Protein AF-A0AAU9LF86-F1 (afdb_monomer_lite)

pLDDT: mean 71.73, std 18.32, range [42.69, 98.62]

Foldseek 3Di:
DDDDDDDDDDDDDDDDDDDDDDDDDDDDDPDDDDDDDDDDDDDDDDDDDPPPPPPPDDPPPPDDDDDDDPPDDPPPDVPCPDDFDQDPVGTDDDDDPPPDDPVNVVVVVVVVVVVVVVVVVVVVVVVVVVVVVVVVPDDDDDCPPPVVVVVVVVVVCVVVVVVVVVVVVVVVVVVVVVVVVVVVVVVVVVVVVVVVVVVVVVVVVVVVVVVVVVVVVVVVVVVVVVVVVVVVD

Secondary structure (DSSP, 8-state):
-----PPPPP-------------------------------------------------------------------TT--PPPEEETTEEE---PPP---HHHHHHHHHHHHHHHHHHHHHHHHHHHHHHHHHHHSS-S-----HHHHHHHHHHHHHHHHHHHHHHHHHHHHHHHHHHHHHHHHHHHHHHHHHHHHHHHHHHHHHHHHHHHHHHHHHHHHHHHHHHHHHHT-

Structure (mmCIF, N/CA/C/O backbone):
data_AF-A0AAU9LF86-F1
#
_entry.id   AF-A0AAU9LF86-F1
#
loop_
_atom_site.group_PDB
_atom_site.id
_atom_site.type_symbol
_atom_site.label_atom_id
_atom_site.label_alt_id
_atom_site.label_comp_id
_atom_site.label_asym_id
_atom_site.label_entity_id
_atom_site.label_seq_id
_atom_site.pdbx_PDB_ins_code
_atom_site.Cartn_x
_atom_site.Cartn_y
_atom_site.Cartn_z
_atom_site.occupancy
_atom_site.B_iso_or_equiv
_atom_site.auth_seq_id
_atom_site.auth_comp_id
_atom_site.auth_asym_id
_atom_site.auth_atom_id
_atom_site.pdbx_PDB_model_num
ATOM 1 N N . MET A 1 1 ? 51.293 -25.834 26.750 1.00 46.38 1 MET A N 1
ATOM 2 C CA . MET A 1 1 ? 51.274 -24.539 26.042 1.00 46.38 1 MET A CA 1
ATOM 3 C C . MET A 1 1 ? 49.814 -24.142 25.889 1.00 46.38 1 MET A C 1
ATOM 5 O O . MET A 1 1 ? 49.111 -24.736 25.085 1.00 46.38 1 MET A O 1
ATOM 9 N N . HIS A 1 2 ? 49.339 -23.287 26.794 1.00 45.41 2 HIS A N 1
ATOM 10 C CA . HIS A 1 2 ? 47.968 -22.778 26.856 1.00 45.41 2 HIS A CA 1
ATOM 11 C C . HIS A 1 2 ? 47.836 -21.553 25.957 1.00 45.41 2 HIS A C 1
ATOM 13 O O . HIS A 1 2 ? 48.611 -20.628 26.158 1.00 45.41 2 HIS A O 1
ATOM 19 N N . GLU A 1 3 ? 46.817 -21.490 25.098 1.00 53.94 3 GLU A N 1
ATOM 20 C CA . GLU A 1 3 ? 46.245 -20.210 24.662 1.00 53.94 3 GLU A CA 1
ATOM 21 C C . GLU A 1 3 ? 44.716 -20.310 24.609 1.00 53.94 3 GLU A C 1
ATOM 23 O O . GLU A 1 3 ? 44.116 -21.043 23.823 1.00 53.94 3 GLU A O 1
ATOM 28 N N . SER A 1 4 ? 44.102 -19.599 25.549 1.00 56.84 4 SER A N 1
ATOM 29 C CA . SER A 1 4 ? 42.677 -19.419 25.773 1.00 56.84 4 SER A CA 1
ATOM 30 C C . SER A 1 4 ? 42.215 -18.147 25.062 1.00 56.84 4 SER A C 1
ATOM 32 O O . SER A 1 4 ? 42.525 -17.036 25.488 1.00 56.84 4 SER A O 1
ATOM 34 N N . ASN A 1 5 ? 41.432 -18.295 23.991 1.00 60.56 5 ASN A N 1
ATOM 35 C CA . ASN A 1 5 ? 40.811 -17.155 23.321 1.00 60.56 5 ASN A CA 1
ATOM 36 C C . ASN A 1 5 ? 39.531 -16.735 24.053 1.00 60.56 5 ASN A C 1
ATOM 38 O O . ASN A 1 5 ? 38.506 -17.416 24.044 1.00 60.56 5 ASN A O 1
ATOM 42 N N . LYS A 1 6 ? 39.670 -15.595 24.728 1.00 65.44 6 LYS A N 1
ATOM 43 C CA . LYS A 1 6 ? 38.716 -14.888 25.577 1.00 65.44 6 LYS A CA 1
ATOM 44 C C . LYS A 1 6 ? 37.726 -14.098 24.707 1.00 65.44 6 LYS A C 1
ATOM 46 O O . LYS A 1 6 ? 38.124 -13.230 23.938 1.00 65.44 6 LYS A O 1
ATOM 51 N N . SER A 1 7 ? 36.439 -14.400 24.834 1.00 62.19 7 SER A N 1
ATOM 52 C CA . SER A 1 7 ? 35.320 -13.652 24.243 1.00 62.19 7 SER A CA 1
ATOM 53 C C . SER A 1 7 ? 35.110 -12.299 24.944 1.00 62.19 7 SER A C 1
ATOM 55 O O . SER A 1 7 ? 35.142 -12.283 26.177 1.00 62.19 7 SER A O 1
ATOM 57 N N . PRO A 1 8 ? 34.843 -11.185 24.232 1.00 69.88 8 PRO A N 1
ATOM 58 C CA . PRO A 1 8 ? 34.517 -9.920 24.878 1.00 69.88 8 PRO A CA 1
ATOM 59 C C . PRO A 1 8 ? 33.043 -9.849 25.308 1.00 69.88 8 PRO A C 1
ATOM 61 O O . PRO A 1 8 ? 32.125 -10.267 24.600 1.00 69.88 8 PRO A O 1
ATOM 64 N N . GLU A 1 9 ? 32.874 -9.328 26.518 1.00 66.00 9 GLU A N 1
ATOM 65 C CA . GLU A 1 9 ? 31.657 -9.206 27.312 1.00 66.00 9 GLU A CA 1
ATOM 66 C C . GLU A 1 9 ? 30.619 -8.234 26.729 1.00 66.00 9 GLU A C 1
ATOM 68 O O . GLU A 1 9 ? 30.930 -7.227 26.093 1.00 66.00 9 GLU A O 1
ATOM 73 N N . LYS A 1 10 ? 29.350 -8.545 27.017 1.00 58.00 10 LYS A N 1
ATOM 74 C CA . LYS A 1 10 ? 28.173 -7.697 26.807 1.00 58.00 10 LYS A CA 1
ATOM 75 C C . LYS A 1 10 ? 28.257 -6.435 27.669 1.00 58.00 10 LYS A C 1
ATOM 77 O O . LYS A 1 10 ? 28.325 -6.539 28.889 1.00 58.00 10 LYS A O 1
ATOM 82 N N . ILE A 1 11 ? 28.101 -5.263 27.057 1.00 64.31 11 ILE A N 1
ATOM 83 C CA . ILE A 1 11 ? 27.791 -4.024 27.780 1.00 64.31 11 ILE A CA 1
ATOM 84 C C . ILE A 1 11 ? 26.266 -3.892 27.855 1.00 64.31 11 ILE A C 1
ATOM 86 O O . ILE A 1 11 ? 25.590 -3.662 26.853 1.00 64.31 11 ILE A O 1
ATOM 90 N N . VAL A 1 12 ? 25.730 -4.082 29.059 1.00 59.19 12 VAL A N 1
ATOM 91 C CA . VAL A 1 12 ? 24.345 -3.777 29.432 1.00 59.19 12 VAL A CA 1
ATOM 92 C C . VAL A 1 12 ? 24.306 -2.308 29.842 1.00 59.19 12 VAL A C 1
ATOM 94 O O . VAL A 1 12 ? 24.861 -1.949 30.875 1.00 59.19 12 VAL A O 1
ATOM 97 N N . HIS A 1 13 ? 23.663 -1.451 29.046 1.00 63.78 13 HIS A N 1
ATOM 98 C CA . HIS A 1 13 ? 23.313 -0.105 29.496 1.00 63.78 13 HIS A CA 1
ATOM 99 C C . HIS A 1 13 ? 21.914 -0.115 30.112 1.00 63.78 13 HIS A C 1
ATOM 101 O O . HIS A 1 13 ? 20.894 -0.122 29.427 1.00 63.78 13 HIS A O 1
ATOM 107 N N . GLU A 1 14 ? 21.907 -0.127 31.439 1.00 50.94 14 GLU A N 1
ATOM 108 C CA . GLU A 1 14 ? 20.775 0.163 32.305 1.00 50.94 14 GLU A CA 1
ATOM 109 C C . GLU A 1 14 ? 20.669 1.694 32.447 1.00 50.94 14 GLU A C 1
ATOM 111 O O . GLU A 1 14 ? 21.581 2.330 32.974 1.00 50.94 14 GLU A O 1
ATOM 116 N N . SER A 1 15 ? 19.592 2.318 31.950 1.00 61.62 15 SER A N 1
ATOM 117 C CA . SER A 1 15 ? 19.293 3.732 32.234 1.00 61.62 15 SER A CA 1
ATOM 118 C C . SER A 1 15 ? 18.036 3.840 33.089 1.00 61.62 15 SER A C 1
ATOM 120 O O . SER A 1 15 ? 16.934 3.469 32.680 1.00 61.62 15 SER A O 1
ATOM 122 N N . THR A 1 16 ? 18.239 4.348 34.293 1.00 54.56 16 THR A N 1
ATOM 123 C CA . THR A 1 16 ? 17.293 4.512 35.388 1.00 54.56 16 THR A CA 1
ATOM 124 C C . THR A 1 16 ? 16.450 5.795 35.251 1.00 54.56 16 THR A C 1
ATOM 126 O O . THR A 1 16 ? 16.929 6.797 34.739 1.00 54.56 16 THR A O 1
ATOM 129 N N . LYS A 1 17 ? 15.194 5.730 35.747 1.00 53.06 17 LYS A N 1
ATOM 130 C CA . LYS A 1 17 ? 14.417 6.749 36.518 1.00 53.06 17 LYS A CA 1
ATOM 131 C C . LYS A 1 17 ? 14.488 8.231 36.061 1.00 53.06 17 LYS A C 1
ATOM 133 O O . LYS A 1 17 ? 15.548 8.824 36.047 1.00 53.06 17 LYS A O 1
ATOM 138 N N . SER A 1 18 ? 13.411 9.010 35.897 1.00 57.09 18 SER A N 1
ATOM 139 C CA . SER A 1 18 ? 12.117 9.100 36.614 1.00 57.09 18 SER A CA 1
ATOM 140 C C . SER A 1 18 ? 11.311 10.327 36.066 1.00 57.09 18 SER A C 1
ATOM 142 O O . SER A 1 18 ? 11.787 10.972 35.130 1.00 57.09 18 SER A O 1
ATOM 144 N N . PRO A 1 19 ? 10.085 10.643 36.554 1.00 58.81 19 PRO A N 1
ATOM 145 C CA . PRO A 1 19 ? 9.029 11.317 35.789 1.00 58.81 19 PRO A CA 1
ATOM 146 C C . PRO A 1 19 ? 8.996 12.846 35.948 1.00 58.81 19 PRO A C 1
ATOM 148 O O . PRO A 1 19 ? 9.318 13.383 37.006 1.00 58.81 19 PRO A O 1
ATOM 151 N N . LYS A 1 20 ? 8.467 13.54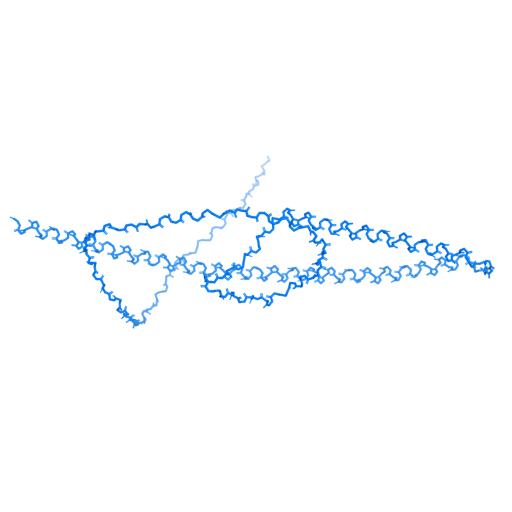8 34.937 1.00 57.53 20 LYS A N 1
ATOM 152 C CA . LYS A 1 20 ? 7.972 14.924 35.090 1.00 57.53 20 LYS A CA 1
ATOM 153 C C . LYS A 1 20 ? 6.446 14.925 35.155 1.00 57.53 20 LYS A C 1
ATOM 155 O O . LYS A 1 20 ? 5.772 14.653 34.167 1.00 57.53 20 LYS A O 1
ATOM 160 N N . LYS A 1 21 ? 5.935 15.233 36.351 1.00 51.84 21 LYS A N 1
ATOM 161 C CA . LYS A 1 21 ? 4.611 15.825 36.566 1.00 51.84 21 LYS A CA 1
ATOM 162 C C . LYS A 1 21 ? 4.565 17.164 35.830 1.00 51.84 21 LYS A C 1
ATOM 164 O O . LYS A 1 21 ? 5.495 17.947 35.996 1.00 51.84 21 LYS A O 1
ATOM 169 N N . LEU A 1 22 ? 3.488 17.433 35.103 1.00 58.53 22 LEU A N 1
ATOM 170 C CA . LEU A 1 22 ? 2.984 18.787 34.896 1.00 58.53 22 LEU A CA 1
ATOM 171 C C . LEU A 1 22 ? 1.457 18.740 34.847 1.00 58.53 22 LEU A C 1
ATOM 173 O O . LEU A 1 22 ? 0.851 17.788 34.358 1.00 58.53 22 LEU A O 1
ATOM 177 N N . GLU A 1 23 ? 0.902 19.752 35.489 1.00 47.72 23 GLU A N 1
ATOM 178 C CA . GLU A 1 23 ? -0.451 19.902 35.987 1.00 47.72 23 GLU A CA 1
ATOM 179 C C . GLU A 1 23 ? -1.463 20.343 34.918 1.00 47.72 23 GLU A C 1
ATOM 181 O O . GLU A 1 23 ? -1.137 21.007 33.939 1.00 47.72 23 GLU A O 1
ATOM 186 N N . THR A 1 24 ? -2.705 19.934 35.177 1.00 47.91 24 THR A N 1
ATOM 187 C CA . THR A 1 24 ? -4.012 20.542 34.870 1.00 47.91 24 THR A CA 1
ATOM 188 C C . THR A 1 24 ? -4.088 21.840 34.057 1.00 47.91 24 THR A C 1
ATOM 190 O O . THR A 1 24 ? -3.608 22.882 34.492 1.00 47.91 24 THR A O 1
ATOM 193 N N . ALA A 1 25 ? -4.941 21.822 33.022 1.00 45.50 25 ALA A N 1
ATOM 194 C CA . ALA A 1 25 ? -5.798 22.957 32.677 1.00 45.50 25 ALA A CA 1
ATOM 195 C C . ALA A 1 25 ? -7.143 22.498 32.066 1.00 45.50 25 ALA A C 1
ATOM 197 O O . ALA A 1 25 ? -7.184 21.844 31.031 1.00 45.50 25 ALA A O 1
ATOM 198 N N . ALA A 1 26 ? -8.214 22.861 32.777 1.00 44.75 26 ALA A N 1
ATOM 199 C CA . ALA A 1 26 ? -9.565 23.217 32.330 1.00 44.75 26 ALA A CA 1
ATOM 200 C C . ALA A 1 26 ? -10.319 22.343 31.300 1.00 44.75 26 ALA A C 1
ATOM 202 O O . ALA A 1 26 ? -10.236 22.509 30.088 1.00 44.75 26 ALA A O 1
ATOM 203 N N . VAL A 1 27 ? -11.197 21.513 31.865 1.00 45.88 27 VAL A N 1
ATOM 204 C CA . VAL A 1 27 ? -12.632 21.370 31.550 1.00 45.88 27 VAL A CA 1
ATOM 205 C C . VAL A 1 27 ? -13.200 22.422 30.577 1.00 45.88 27 VAL A C 1
ATOM 207 O O . VAL A 1 27 ? -13.367 23.579 30.950 1.00 45.88 27 VAL A O 1
ATOM 210 N N . VAL A 1 28 ? -13.653 21.971 29.403 1.00 42.69 28 VAL A N 1
ATOM 211 C CA . VAL A 1 28 ? -14.885 22.464 28.759 1.00 42.69 28 VAL A CA 1
ATOM 212 C C . VAL A 1 28 ? -15.644 21.239 28.252 1.00 42.69 28 VAL A C 1
ATOM 214 O O . VAL A 1 28 ? -15.365 20.690 27.190 1.00 42.69 28 VAL A O 1
ATOM 217 N N . VAL A 1 29 ? -16.576 20.767 29.078 1.00 43.16 29 VAL A N 1
ATOM 218 C CA . VAL A 1 29 ? -17.537 19.717 28.739 1.00 43.16 29 VAL A CA 1
ATOM 219 C C . VAL A 1 29 ? -18.708 20.392 28.030 1.00 43.16 29 VAL A C 1
ATOM 221 O O . VAL A 1 29 ? -19.524 21.049 28.669 1.00 43.16 29 VAL A O 1
ATOM 224 N N . SER A 1 30 ? -18.792 20.232 26.712 1.00 46.34 30 SER A N 1
ATOM 225 C CA . SER A 1 30 ? -20.011 20.526 25.954 1.00 46.34 30 SER A CA 1
ATOM 226 C C . SER A 1 30 ? -20.855 19.256 25.887 1.00 46.34 30 SER A C 1
ATOM 228 O O . SER A 1 30 ? -20.716 18.439 24.978 1.00 46.34 30 SER A O 1
ATOM 230 N N . THR A 1 31 ? -21.716 19.067 26.884 1.00 48.03 31 THR A N 1
ATOM 231 C CA . THR A 1 31 ? -22.773 18.051 26.902 1.00 48.03 31 THR A CA 1
ATOM 232 C C . THR A 1 31 ? -23.857 18.418 25.888 1.00 48.03 31 THR A C 1
ATOM 234 O O . THR A 1 31 ? -24.758 19.206 26.167 1.00 48.03 31 THR A O 1
ATOM 237 N N . ALA A 1 32 ? -23.789 17.833 24.691 1.00 49.94 32 ALA A N 1
ATOM 238 C CA . ALA A 1 32 ? -24.915 17.829 23.766 1.00 49.94 32 ALA A CA 1
ATOM 239 C C . ALA A 1 32 ? -25.869 16.682 24.133 1.00 49.94 32 ALA A C 1
ATOM 241 O O . ALA A 1 32 ? -25.558 15.501 24.001 1.00 49.94 32 ALA A O 1
ATOM 242 N N . ILE A 1 33 ? -27.030 17.092 24.628 1.00 49.31 33 ILE A N 1
ATOM 243 C CA . ILE A 1 33 ? -28.217 16.310 24.966 1.00 49.31 33 ILE A CA 1
ATOM 244 C C . ILE A 1 33 ? -28.648 15.468 23.754 1.00 49.31 33 ILE A C 1
ATOM 246 O O . ILE A 1 33 ? -29.107 16.021 22.755 1.00 49.31 33 ILE A O 1
ATOM 250 N N . ILE A 1 34 ? -28.560 14.138 23.847 1.00 51.34 34 ILE A N 1
ATOM 251 C CA . ILE A 1 34 ? -29.299 13.236 22.955 1.00 51.34 34 ILE A CA 1
ATOM 252 C C . ILE A 1 34 ? -30.482 12.690 23.746 1.00 51.34 34 ILE A C 1
ATOM 254 O O . ILE A 1 34 ? -30.330 12.000 24.751 1.00 51.34 34 ILE A O 1
ATOM 258 N N . LYS A 1 35 ? -31.664 13.101 23.288 1.00 51.53 35 LYS A N 1
ATOM 259 C CA . LYS A 1 35 ? -32.978 12.772 23.825 1.00 51.53 35 LYS A CA 1
ATOM 260 C C . LYS A 1 35 ? -33.201 11.261 23.859 1.00 51.53 35 LYS A C 1
ATOM 262 O O . LYS A 1 35 ? -33.074 10.581 22.844 1.00 51.53 35 LYS A O 1
ATOM 267 N N . LEU A 1 36 ? -33.603 10.810 25.043 1.00 49.09 36 LEU A N 1
ATOM 268 C CA . LEU A 1 36 ? -34.366 9.599 25.309 1.00 49.09 36 LEU A CA 1
ATOM 269 C C . LEU A 1 36 ? -35.591 9.561 24.374 1.00 49.09 36 LEU A C 1
ATOM 271 O O . LEU A 1 36 ? -36.376 10.510 24.355 1.00 49.09 36 LEU A O 1
ATOM 275 N N . VAL A 1 37 ? -35.743 8.488 23.601 1.00 60.78 37 VAL A N 1
ATOM 276 C CA . VAL A 1 37 ? -36.997 8.124 22.931 1.00 60.78 37 VAL A CA 1
ATOM 277 C C . VAL A 1 37 ? -37.363 6.743 23.456 1.00 60.78 37 VAL A C 1
ATOM 279 O O . VAL A 1 37 ? -36.573 5.807 23.349 1.00 60.78 37 VAL A O 1
ATOM 282 N N . GLU A 1 38 ? -38.520 6.678 24.104 1.00 61.41 38 GLU A N 1
ATOM 283 C CA . GLU A 1 38 ? -39.109 5.493 24.726 1.00 61.41 38 GLU A CA 1
ATOM 284 C C . GLU A 1 38 ? -39.468 4.419 23.682 1.00 61.41 38 GLU A C 1
ATOM 286 O O . GLU A 1 38 ? -39.841 4.763 22.556 1.00 61.41 38 GLU A O 1
ATOM 291 N N . PRO A 1 39 ? -39.405 3.121 24.031 1.00 57.38 39 PRO A N 1
ATOM 292 C CA . PRO A 1 39 ? -40.015 2.071 23.232 1.00 57.38 39 PRO A CA 1
ATOM 293 C C . PRO A 1 39 ? -41.513 1.962 23.557 1.00 57.38 39 PRO A C 1
ATOM 295 O O . PRO A 1 39 ? -41.895 1.698 24.694 1.00 57.38 39 PRO A O 1
ATOM 298 N N . VAL A 1 40 ? -42.354 2.151 22.541 1.00 59.28 40 VAL A N 1
ATOM 299 C CA . VAL A 1 40 ? -43.768 1.757 22.566 1.00 59.28 40 VAL A CA 1
ATOM 300 C C . VAL A 1 40 ? -43.841 0.327 22.046 1.00 59.28 40 VAL A C 1
ATOM 302 O O . VAL A 1 40 ? -43.595 0.085 20.863 1.00 59.28 40 VAL A O 1
ATOM 305 N N . ASP A 1 41 ? -44.153 -0.611 22.935 1.00 54.09 41 ASP A N 1
ATOM 306 C CA . ASP A 1 41 ? -44.718 -1.896 22.542 1.00 54.09 41 ASP A CA 1
ATOM 307 C C . ASP A 1 41 ? -46.172 -1.658 22.144 1.00 54.09 41 ASP A C 1
ATOM 309 O O . ASP A 1 41 ? -46.938 -1.128 22.943 1.00 54.09 41 ASP A O 1
ATOM 313 N N . ASP A 1 42 ? -46.557 -2.064 20.934 1.00 47.34 42 ASP A N 1
ATOM 314 C CA . ASP A 1 42 ? -47.919 -2.526 20.711 1.00 47.34 42 ASP A CA 1
ATOM 315 C C . ASP A 1 42 ? -48.046 -3.453 19.502 1.00 47.34 42 ASP A C 1
ATOM 317 O O . ASP A 1 42 ? -47.417 -3.334 18.449 1.00 47.34 42 ASP A O 1
ATOM 321 N N . THR A 1 43 ? -48.880 -4.442 19.755 1.00 45.81 43 THR A N 1
ATOM 322 C CA . THR A 1 43 ? -49.167 -5.649 19.001 1.00 45.81 43 THR A CA 1
ATOM 323 C C . THR A 1 43 ? -50.043 -5.454 17.749 1.00 45.81 43 THR A C 1
ATOM 325 O O . THR A 1 43 ? -50.748 -4.466 17.587 1.00 45.81 43 THR A O 1
ATOM 328 N N . VAL A 1 44 ? -50.108 -6.543 16.971 1.00 47.28 44 VAL A N 1
ATOM 329 C CA . VAL A 1 44 ? -51.203 -7.001 16.089 1.00 47.28 44 VAL A CA 1
ATOM 330 C C . VAL A 1 44 ? -51.181 -6.614 14.591 1.00 47.28 44 VAL A C 1
ATOM 332 O O . VAL A 1 44 ? -51.087 -5.467 14.178 1.00 47.28 44 VAL A O 1
ATOM 335 N N . VAL A 1 45 ? -51.462 -7.670 13.816 1.00 45.12 45 VAL A N 1
ATOM 336 C CA . VAL A 1 45 ? -52.161 -7.765 12.522 1.00 45.12 45 VAL A CA 1
ATOM 337 C C . VAL A 1 45 ? -51.275 -8.004 11.299 1.00 45.12 45 VAL A C 1
ATOM 339 O O . VAL A 1 45 ? -50.622 -7.132 10.740 1.00 45.12 45 VAL A O 1
ATOM 342 N N . ALA A 1 46 ? -51.346 -9.257 10.854 1.00 55.03 46 ALA A N 1
ATOM 343 C CA . ALA A 1 46 ? -50.918 -9.741 9.559 1.00 55.03 46 ALA A CA 1
ATOM 344 C C . ALA A 1 46 ? -51.620 -9.010 8.405 1.00 55.03 46 ALA A C 1
ATOM 346 O O . ALA A 1 46 ? -52.847 -8.996 8.356 1.00 55.03 46 ALA A O 1
ATOM 347 N N . GLU A 1 47 ? -50.868 -8.564 7.394 1.00 46.12 47 GLU A N 1
ATOM 348 C CA . GLU A 1 47 ? -51.443 -8.388 6.060 1.00 46.12 47 GLU A CA 1
ATOM 349 C C . GLU A 1 47 ? -50.426 -8.574 4.915 1.00 46.12 47 GLU A C 1
ATOM 351 O O . GLU A 1 47 ? -49.489 -7.809 4.717 1.00 46.12 47 GLU A O 1
ATOM 356 N N . LYS A 1 48 ? -50.645 -9.674 4.184 1.00 45.09 48 LYS A N 1
ATOM 357 C CA . LYS A 1 48 ? -50.376 -9.959 2.763 1.00 45.09 48 LYS A CA 1
ATOM 358 C C . LYS A 1 48 ? -49.203 -9.258 2.056 1.00 45.09 48 LYS A C 1
ATOM 360 O O . LYS A 1 48 ? -49.320 -8.173 1.496 1.00 45.09 48 LYS A O 1
ATOM 365 N N . LEU A 1 49 ? -48.157 -10.054 1.835 1.00 57.38 49 LEU A N 1
ATOM 366 C CA . LEU A 1 49 ? -47.256 -9.950 0.684 1.00 57.38 49 LEU A CA 1
ATOM 367 C C . LEU A 1 49 ? -48.025 -10.160 -0.637 1.00 57.38 49 LEU A C 1
ATOM 369 O O . LEU A 1 49 ? -48.622 -11.223 -0.817 1.00 57.38 49 LEU A O 1
ATOM 373 N N . PRO A 1 50 ? -47.928 -9.260 -1.631 1.00 55.84 50 PRO A N 1
ATOM 374 C CA . PRO A 1 50 ? -48.124 -9.648 -3.016 1.00 55.84 50 PRO A CA 1
ATOM 375 C C . PRO A 1 50 ? -46.789 -10.151 -3.576 1.00 55.84 50 PRO A C 1
ATOM 377 O O . PRO A 1 50 ? -45.941 -9.385 -4.040 1.00 55.84 50 PRO A O 1
ATOM 380 N N . SER A 1 51 ? -46.621 -11.470 -3.562 1.00 56.94 51 SER A N 1
ATOM 381 C CA . SER A 1 51 ? -45.619 -12.212 -4.327 1.00 56.94 51 SER A CA 1
ATOM 382 C C . SER A 1 51 ? -45.869 -12.042 -5.831 1.00 56.94 51 SER A C 1
ATOM 384 O O . SER A 1 51 ? -46.435 -12.898 -6.505 1.00 56.94 51 SER A O 1
ATOM 386 N N . LYS A 1 52 ? -45.439 -10.909 -6.395 1.00 55.53 52 LYS A N 1
ATOM 387 C CA . LYS A 1 52 ? -45.387 -10.722 -7.849 1.00 55.53 52 LYS A CA 1
ATOM 388 C C . LYS A 1 52 ? -44.134 -11.400 -8.391 1.00 55.53 52 LYS A C 1
ATOM 390 O O . LYS A 1 52 ? -43.091 -10.777 -8.576 1.00 55.53 52 LYS A O 1
ATOM 395 N N . SER A 1 53 ? -44.263 -12.694 -8.668 1.00 52.47 53 SER A N 1
ATOM 396 C CA . SER A 1 53 ? -43.375 -13.437 -9.558 1.00 52.47 53 SER A CA 1
ATOM 397 C C . SER A 1 53 ? -43.507 -12.874 -10.977 1.00 52.47 53 SER A C 1
ATOM 399 O O . SER A 1 53 ? -44.304 -13.345 -11.789 1.00 52.47 53 SER A O 1
ATOM 401 N N . GLY A 1 54 ? -42.746 -11.823 -11.276 1.00 45.19 54 GLY A N 1
ATOM 402 C CA . GLY A 1 54 ? -42.559 -11.345 -12.639 1.00 45.19 54 GLY A CA 1
ATOM 403 C C . GLY A 1 54 ? -41.689 -12.335 -13.401 1.00 45.19 54 GLY A C 1
ATOM 404 O O . GLY A 1 54 ? -40.464 -12.233 -13.380 1.00 45.19 54 GLY A O 1
ATOM 405 N N . VAL A 1 55 ? -42.317 -13.310 -14.057 1.00 51.62 55 VAL A N 1
ATOM 406 C CA . VAL A 1 55 ? -41.668 -14.171 -15.050 1.00 51.62 55 VAL A CA 1
ATOM 407 C C . VAL A 1 55 ? -41.214 -13.281 -16.207 1.00 51.62 55 VAL A C 1
ATOM 409 O O . VAL A 1 55 ? -41.981 -12.972 -17.117 1.00 51.62 55 VAL A O 1
ATOM 412 N N . PHE A 1 56 ? -39.956 -12.843 -16.183 1.00 49.00 56 PHE A N 1
ATOM 413 C CA . PHE A 1 56 ? -39.351 -12.192 -17.337 1.00 49.00 56 PHE A CA 1
ATOM 414 C C . PHE A 1 56 ? -38.987 -13.260 -18.367 1.00 49.00 56 PHE A C 1
ATOM 416 O O . PHE A 1 56 ? -37.925 -13.886 -18.316 1.00 49.00 56 PHE A O 1
ATOM 423 N N . LEU A 1 57 ? -39.897 -13.464 -19.321 1.00 56.50 57 LEU A N 1
ATOM 424 C CA . LEU A 1 57 ? -39.628 -14.177 -20.562 1.00 56.50 57 LEU A CA 1
ATOM 425 C C . LEU A 1 57 ? -38.384 -13.573 -21.227 1.00 56.50 57 LEU A C 1
ATOM 427 O O . LEU A 1 57 ? -38.357 -12.433 -21.692 1.00 56.50 57 LEU A O 1
ATOM 431 N N . ARG A 1 58 ? -37.321 -14.374 -21.243 1.00 54.78 58 ARG A N 1
ATOM 432 C CA . ARG A 1 58 ? -36.015 -14.064 -21.814 1.00 54.78 58 ARG A CA 1
ATOM 433 C C . ARG A 1 58 ? -36.122 -13.997 -23.341 1.00 54.78 58 ARG A C 1
ATOM 435 O O . ARG A 1 58 ? -35.850 -14.975 -24.033 1.00 54.78 58 ARG A O 1
ATOM 442 N N . LEU A 1 59 ? -36.471 -12.834 -23.885 1.00 54.69 59 LEU A N 1
ATOM 443 C CA . LEU A 1 59 ? -36.345 -12.554 -25.318 1.00 54.69 59 LEU A CA 1
ATOM 444 C C . LEU A 1 59 ? -34.856 -12.424 -25.684 1.00 54.69 59 LEU A C 1
ATOM 446 O O . LEU A 1 59 ? -34.250 -11.357 -25.589 1.00 54.69 59 LEU A O 1
ATOM 450 N N . LYS A 1 60 ? -34.243 -13.536 -26.111 1.00 57.47 60 LYS A N 1
ATOM 451 C CA . LYS A 1 60 ? -32.924 -13.542 -26.763 1.00 57.47 60 LYS A CA 1
ATOM 452 C C . LYS A 1 60 ? -33.022 -12.768 -28.087 1.00 57.47 60 LYS A C 1
ATOM 454 O O . LYS A 1 60 ? -33.317 -13.346 -29.131 1.00 57.47 60 LYS A O 1
ATOM 459 N N . LYS A 1 61 ? -32.706 -11.470 -28.082 1.00 61.38 61 LYS A N 1
ATOM 460 C CA . LYS A 1 61 ? -32.360 -10.768 -29.325 1.00 61.38 61 LYS A CA 1
ATOM 461 C C . LYS A 1 61 ? -30.970 -11.227 -29.768 1.00 61.38 61 LYS A C 1
ATOM 463 O O . LYS A 1 61 ? -29.954 -10.820 -29.215 1.00 61.38 61 LYS A O 1
ATOM 468 N N . ARG A 1 62 ? -30.929 -12.102 -30.775 1.00 55.78 62 ARG A N 1
ATOM 469 C CA . ARG A 1 62 ? -29.744 -12.300 -31.620 1.00 55.78 62 ARG A CA 1
ATOM 470 C C . ARG A 1 62 ? -29.542 -11.014 -32.428 1.00 55.78 62 ARG A C 1
ATOM 472 O O . ARG A 1 62 ? -30.128 -10.877 -33.496 1.00 55.78 62 ARG A O 1
ATOM 479 N N . SER A 1 63 ? -28.719 -10.083 -31.951 1.00 56.16 63 SER A N 1
ATOM 480 C CA . SER A 1 63 ? -28.134 -9.085 -32.847 1.00 56.16 63 SER A CA 1
ATOM 481 C C . SER A 1 63 ? -26.952 -9.735 -33.569 1.00 56.16 63 SER A C 1
ATOM 483 O O . SER A 1 63 ? -25.926 -10.081 -32.983 1.00 56.16 63 SER A O 1
ATOM 485 N N . ARG A 1 64 ? -27.131 -9.985 -34.867 1.00 59.28 64 ARG A N 1
ATOM 486 C CA . ARG A 1 64 ? -26.023 -10.232 -35.790 1.00 59.28 64 ARG A CA 1
ATOM 487 C C . ARG A 1 64 ? -25.471 -8.872 -36.235 1.00 59.28 64 ARG A C 1
ATOM 489 O O . ARG A 1 64 ? -26.243 -8.035 -36.680 1.00 59.28 64 ARG A O 1
ATOM 496 N N . GLY A 1 65 ? -24.147 -8.708 -36.171 1.00 49.31 65 GLY A N 1
ATOM 497 C CA . GLY A 1 65 ? -23.395 -7.584 -36.756 1.00 49.31 65 GLY A CA 1
ATOM 498 C C . GLY A 1 65 ? -23.233 -6.391 -35.803 1.00 49.31 65 GLY A C 1
ATOM 499 O O . GLY A 1 65 ? -24.177 -6.009 -35.136 1.00 49.31 65 GLY A O 1
ATOM 500 N N . SER A 1 66 ? -22.074 -5.757 -35.632 1.00 51.03 66 SER A N 1
ATOM 501 C CA . SER A 1 66 ? -20.829 -5.754 -36.402 1.00 51.03 66 SER A CA 1
ATOM 502 C C . SER A 1 66 ? -19.636 -5.588 -35.452 1.00 51.03 66 SER A C 1
ATOM 504 O O . SER A 1 66 ? -19.649 -4.697 -34.602 1.00 51.03 66 SER A O 1
ATOM 506 N N . ARG A 1 67 ? -18.574 -6.385 -35.617 1.00 55.97 67 ARG A N 1
ATOM 507 C CA . ARG A 1 67 ? -17.275 -6.100 -34.990 1.00 55.97 67 ARG A CA 1
ATOM 508 C C . ARG A 1 67 ? -16.680 -4.856 -35.653 1.00 55.97 67 ARG A C 1
ATOM 510 O O . ARG A 1 67 ? -16.060 -4.959 -36.704 1.00 55.97 67 ARG A O 1
ATOM 517 N N . LYS A 1 68 ? -16.855 -3.692 -35.034 1.00 46.91 68 LYS A N 1
ATOM 518 C CA . LYS A 1 68 ? -15.919 -2.577 -35.182 1.00 46.91 68 LYS A CA 1
ATOM 519 C C . LYS A 1 68 ? -15.286 -2.351 -33.819 1.00 46.91 68 LYS A C 1
ATOM 521 O O . LYS A 1 68 ? -15.919 -1.859 -32.894 1.00 46.91 68 LYS A O 1
ATOM 526 N N . SER A 1 69 ? -14.050 -2.814 -33.701 1.00 52.88 69 SER A N 1
ATOM 527 C CA . SER A 1 69 ? -13.135 -2.498 -32.616 1.00 52.88 69 SER A CA 1
ATOM 528 C C . SER A 1 69 ? -12.905 -0.988 -32.581 1.00 52.88 69 SER A C 1
ATOM 530 O O . SER A 1 69 ? -12.188 -0.454 -33.426 1.00 52.88 69 SER A O 1
ATOM 532 N N . SER A 1 70 ? -13.490 -0.298 -31.608 1.00 47.75 70 SER A N 1
ATOM 533 C CA . SER A 1 70 ? -12.996 1.005 -31.169 1.00 47.75 70 SER A CA 1
ATOM 534 C C . SER A 1 70 ? -11.966 0.784 -30.059 1.00 47.75 70 SER A C 1
ATOM 536 O O . SER A 1 70 ? -12.222 1.056 -28.888 1.00 47.75 70 SER A O 1
ATOM 538 N N . ASP A 1 71 ? -10.798 0.266 -30.443 1.00 49.06 71 ASP A N 1
ATOM 539 C CA . ASP A 1 71 ? -9.558 0.484 -29.698 1.00 49.06 71 ASP A CA 1
ATOM 540 C C . ASP A 1 71 ? -9.150 1.939 -29.943 1.00 49.06 71 ASP A C 1
ATOM 542 O O . ASP A 1 71 ? -8.386 2.255 -30.853 1.00 49.06 71 ASP A O 1
ATOM 546 N N . VAL A 1 72 ? -9.726 2.859 -29.172 1.00 48.25 72 VAL A N 1
ATOM 547 C CA . VAL A 1 72 ? -9.287 4.255 -29.162 1.00 48.25 72 VAL A CA 1
ATOM 548 C C . VAL A 1 72 ? -9.083 4.679 -27.717 1.00 48.25 72 VAL A C 1
ATOM 550 O O . VAL A 1 72 ? -9.991 5.139 -27.035 1.00 48.25 72 VAL A O 1
ATOM 553 N N . GLY A 1 73 ? -7.846 4.472 -27.265 1.00 49.22 73 GLY A N 1
ATOM 554 C CA . GLY A 1 73 ? -7.142 5.348 -26.334 1.00 49.22 73 GLY A CA 1
ATOM 555 C C . GLY A 1 73 ? -7.901 5.770 -25.082 1.00 49.22 73 GLY A C 1
ATOM 556 O O . GLY A 1 73 ? -8.248 6.940 -24.940 1.00 49.22 73 GLY A O 1
ATOM 557 N N . SER A 1 74 ? -8.028 4.865 -24.110 1.00 47.16 74 SER A N 1
ATOM 558 C CA . SER A 1 74 ? -8.235 5.275 -22.719 1.00 47.16 74 SER A CA 1
ATOM 559 C C . SER A 1 74 ? -6.956 5.943 -22.209 1.00 47.16 74 SER A C 1
ATOM 561 O O . SER A 1 74 ? -6.123 5.313 -21.557 1.00 47.16 74 SER A O 1
ATOM 563 N N . LYS A 1 75 ? -6.783 7.228 -22.533 1.00 49.53 75 LYS A N 1
ATOM 564 C CA . LYS A 1 75 ? -5.844 8.109 -21.840 1.00 49.53 75 LYS A CA 1
ATOM 565 C C . LYS A 1 75 ? -6.302 8.162 -20.384 1.00 49.53 75 LYS A C 1
ATOM 567 O O . LYS A 1 75 ? -7.318 8.778 -20.070 1.00 49.53 75 LYS A O 1
ATOM 572 N N . PHE A 1 76 ? -5.600 7.439 -19.519 1.00 50.06 76 PHE A N 1
ATOM 573 C CA . PHE A 1 76 ? -5.845 7.432 -18.083 1.00 50.06 76 PHE A CA 1
ATOM 574 C C . PHE A 1 76 ? -5.400 8.794 -17.536 1.00 50.06 76 PHE A C 1
ATOM 576 O O . PHE A 1 76 ? -4.246 8.983 -17.169 1.00 50.06 76 PHE A O 1
ATOM 583 N N . SER A 1 77 ? -6.296 9.780 -17.590 1.00 48.66 77 SER A N 1
ATOM 584 C CA . SER A 1 77 ? -6.112 11.058 -16.909 1.00 48.66 77 SER A CA 1
ATOM 585 C C . SER A 1 77 ? -6.515 10.851 -15.446 1.00 48.66 77 SER A C 1
ATOM 587 O O . SER A 1 77 ? -7.691 10.561 -15.202 1.00 48.66 77 SER A O 1
ATOM 589 N N . PRO A 1 78 ? -5.596 10.971 -14.471 1.00 53.84 78 PRO A N 1
ATOM 590 C CA . PRO A 1 78 ? -5.893 10.718 -13.057 1.00 53.84 78 PRO A CA 1
ATOM 591 C C . PRO A 1 78 ? -6.875 11.735 -12.445 1.00 53.84 78 PRO A C 1
ATOM 593 O O . PRO A 1 78 ? -7.345 11.541 -11.333 1.00 53.84 78 PRO A O 1
ATOM 596 N N . SER A 1 79 ? -7.235 12.793 -13.177 1.00 50.94 79 SER A N 1
ATOM 597 C CA . SER A 1 79 ? -8.143 13.856 -12.732 1.00 50.94 79 SER A CA 1
ATOM 598 C C . SER A 1 79 ? -9.637 13.549 -12.894 1.00 50.94 79 SER A C 1
ATOM 600 O O . SER A 1 79 ? -10.471 14.319 -12.423 1.00 50.94 79 SER A O 1
ATOM 602 N N . ASN A 1 80 ? -10.018 12.455 -13.559 1.00 47.84 80 ASN A N 1
ATOM 603 C CA . ASN A 1 80 ? -11.427 12.170 -13.841 1.00 47.84 80 ASN A CA 1
ATOM 604 C C . ASN A 1 80 ? -12.064 11.299 -12.750 1.00 47.84 80 ASN A C 1
ATOM 606 O O . ASN A 1 80 ? -12.484 10.169 -13.010 1.00 47.84 80 ASN A O 1
ATOM 610 N N . VAL A 1 81 ? -12.202 11.849 -11.540 1.00 57.94 81 VAL A N 1
ATOM 611 C CA . VAL A 1 81 ? -13.176 11.343 -10.561 1.00 57.94 81 VAL A CA 1
ATOM 612 C C . VAL A 1 81 ? -14.567 11.645 -11.126 1.00 57.94 81 VAL A C 1
ATOM 614 O O . VAL A 1 81 ? -15.117 12.733 -10.956 1.00 57.94 81 VAL A O 1
ATOM 617 N N . ARG A 1 82 ? -15.114 10.715 -11.918 1.00 62.25 82 ARG A N 1
ATOM 618 C CA . ARG A 1 82 ? -16.459 10.861 -12.489 1.00 62.25 82 ARG A CA 1
ATOM 619 C C . ARG A 1 82 ? -17.468 10.883 -11.348 1.00 62.25 82 ARG A C 1
ATOM 621 O O . ARG A 1 82 ? -17.592 9.900 -10.623 1.00 62.25 82 ARG A O 1
ATOM 628 N N . LYS A 1 83 ? -18.195 11.997 -11.219 1.00 70.56 83 LYS A N 1
ATOM 629 C CA . LYS A 1 83 ? -19.293 12.126 -10.258 1.00 70.56 83 LYS A CA 1
ATOM 630 C C . LYS A 1 83 ? -20.298 10.981 -10.466 1.00 70.56 83 LYS A C 1
ATOM 632 O O . LYS A 1 83 ? -20.588 10.648 -11.622 1.00 70.56 83 LYS A O 1
ATOM 637 N N . PRO A 1 84 ? -20.816 10.377 -9.386 1.00 64.25 84 PRO A N 1
ATOM 638 C CA . PRO A 1 84 ? -21.847 9.354 -9.490 1.00 64.25 84 PRO A CA 1
ATOM 639 C C . PRO A 1 84 ? -23.059 9.899 -10.254 1.00 64.25 84 PRO A C 1
ATOM 641 O O . PRO A 1 84 ? -23.509 11.017 -10.007 1.00 64.25 84 PRO A O 1
ATOM 644 N N . GLN A 1 85 ? -23.573 9.118 -11.206 1.00 67.56 85 GLN A N 1
ATOM 645 C CA . GLN A 1 85 ? -24.811 9.462 -11.902 1.00 67.56 85 GLN A CA 1
ATOM 646 C C . GLN A 1 85 ? -25.995 9.019 -11.039 1.00 67.56 85 GLN A C 1
ATOM 648 O O . GLN A 1 85 ? -26.159 7.832 -10.751 1.00 67.56 85 GLN A O 1
ATOM 653 N N . LEU A 1 86 ? -26.806 9.990 -10.622 1.00 60.38 86 LEU A N 1
ATOM 654 C CA . LEU A 1 86 ? -28.094 9.759 -9.979 1.00 60.38 86 LEU A CA 1
ATOM 655 C C . LEU A 1 86 ? -29.120 9.409 -11.058 1.00 60.38 86 LEU A C 1
ATOM 657 O O . LEU A 1 86 ? -29.367 10.201 -11.966 1.00 60.38 86 LEU A O 1
ATOM 661 N N . SER A 1 87 ? -29.695 8.215 -10.971 1.00 72.25 87 SER A N 1
ATOM 662 C CA . SER A 1 87 ? -30.871 7.826 -11.750 1.00 72.25 87 SER A CA 1
ATOM 663 C C . SER A 1 87 ? -32.114 7.867 -10.857 1.00 72.25 87 SER A C 1
ATOM 665 O O . SER A 1 87 ? -31.993 7.856 -9.633 1.00 72.25 87 SER A O 1
ATOM 667 N N . HIS A 1 88 ? -33.314 7.840 -11.443 1.00 71.19 88 HIS A N 1
ATOM 668 C CA . HIS A 1 88 ? -34.573 7.761 -10.684 1.00 71.19 88 HIS A CA 1
ATOM 669 C C . HIS A 1 88 ? -34.704 6.500 -9.802 1.00 71.19 88 HIS A C 1
ATOM 671 O O . HIS A 1 88 ? -35.572 6.458 -8.939 1.00 71.19 88 HIS A O 1
ATOM 677 N N . GLN A 1 89 ? -33.842 5.491 -9.985 1.00 75.75 89 GLN A N 1
ATOM 678 C CA . GLN A 1 89 ? -33.766 4.279 -9.154 1.00 75.75 89 GLN A CA 1
ATOM 679 C C . GLN A 1 89 ? -32.645 4.335 -8.096 1.00 75.75 89 GLN A C 1
ATOM 681 O O . GLN A 1 89 ? -32.436 3.362 -7.378 1.00 75.75 89 GLN A O 1
ATOM 686 N N . GLY A 1 90 ? -31.921 5.456 -7.994 1.00 73.31 90 GLY A N 1
ATOM 687 C CA . GLY A 1 90 ? -30.821 5.661 -7.049 1.00 73.31 90 GLY A CA 1
ATOM 688 C C . GLY A 1 90 ? -29.471 5.960 -7.711 1.00 73.31 90 GLY A C 1
ATOM 689 O O . GLY A 1 90 ? -29.360 6.130 -8.933 1.00 73.31 90 GLY A O 1
ATOM 690 N N . VAL A 1 91 ? -28.433 6.049 -6.871 1.00 62.16 91 VAL A N 1
ATOM 691 C CA . VAL A 1 91 ? -27.035 6.273 -7.274 1.00 62.16 91 VAL A CA 1
ATOM 692 C C . VAL A 1 91 ? -26.487 5.015 -7.943 1.00 62.16 91 VAL A C 1
ATOM 694 O O . VAL A 1 91 ? -26.305 3.988 -7.292 1.00 62.16 91 VAL A O 1
ATOM 697 N N . ILE A 1 92 ? -26.173 5.093 -9.238 1.00 61.59 92 ILE A N 1
ATOM 698 C CA . ILE A 1 92 ? -25.510 3.992 -9.940 1.00 61.59 92 ILE A CA 1
ATOM 699 C C . ILE A 1 92 ? -24.003 4.135 -9.718 1.00 61.59 92 ILE A C 1
ATOM 701 O O . ILE A 1 92 ? -23.330 4.927 -10.388 1.00 61.59 92 ILE A O 1
ATOM 705 N N . PHE A 1 93 ? -23.458 3.357 -8.783 1.00 61.22 93 PHE A N 1
ATOM 706 C CA . PHE A 1 93 ? -22.016 3.145 -8.710 1.00 61.22 93 PHE A CA 1
ATOM 707 C C . PHE A 1 93 ? -21.600 2.360 -9.951 1.00 61.22 93 PHE A C 1
ATOM 709 O O . PHE A 1 93 ? -21.980 1.204 -10.131 1.00 61.22 93 PHE A O 1
ATOM 716 N N . ARG A 1 94 ? -20.855 3.004 -10.855 1.00 64.19 94 ARG A N 1
ATOM 717 C CA . ARG A 1 94 ? -20.246 2.281 -11.972 1.00 64.19 94 ARG A CA 1
ATOM 718 C C . ARG A 1 94 ? -19.235 1.305 -11.386 1.00 64.19 94 ARG A C 1
ATOM 720 O O . ARG A 1 94 ? -18.380 1.716 -10.607 1.00 64.19 94 ARG A O 1
ATOM 727 N N . GLU A 1 95 ? -19.393 0.041 -11.761 1.00 61.16 95 GLU A N 1
ATOM 728 C CA . GLU A 1 95 ? -18.570 -1.091 -11.348 1.00 61.16 95 GLU A CA 1
ATOM 729 C C . GLU A 1 95 ? -17.091 -0.691 -11.284 1.00 61.16 95 GLU A C 1
ATOM 731 O O . GLU A 1 95 ? -16.499 -0.259 -12.279 1.00 61.16 95 GLU A O 1
ATOM 736 N N . VAL A 1 96 ? -16.521 -0.769 -10.079 1.00 64.25 96 VAL A N 1
ATOM 737 C CA . VAL A 1 96 ? -15.101 -0.505 -9.860 1.00 64.25 96 VAL A CA 1
ATOM 738 C C . VAL A 1 96 ? -14.343 -1.549 -10.674 1.00 64.25 96 VAL A C 1
ATOM 740 O O . VAL A 1 96 ? -14.567 -2.741 -10.455 1.00 64.25 96 VAL A O 1
ATOM 743 N N . PRO A 1 97 ? -13.481 -1.149 -11.629 1.00 64.38 97 PRO A N 1
ATOM 744 C CA . PRO A 1 97 ? -12.762 -2.111 -12.444 1.00 64.38 97 PRO A CA 1
ATOM 745 C C . PRO A 1 97 ? -11.985 -3.051 -11.528 1.00 64.38 97 PRO A C 1
ATOM 747 O O . PRO A 1 97 ? -11.106 -2.621 -10.778 1.00 64.38 97 PRO A O 1
ATOM 750 N N . VAL A 1 98 ? -12.357 -4.332 -11.580 1.00 68.94 98 VAL A N 1
ATOM 751 C CA . VAL A 1 98 ? -11.787 -5.379 -10.734 1.00 68.94 98 VAL A CA 1
ATOM 752 C C . VAL A 1 98 ? -10.266 -5.343 -10.880 1.00 68.94 98 VAL A C 1
ATOM 754 O O . VAL A 1 98 ? -9.767 -5.312 -12.014 1.00 68.94 98 VAL A O 1
ATOM 757 N N . PRO A 1 99 ? -9.508 -5.329 -9.768 1.00 59.38 99 PRO A N 1
ATOM 758 C CA . PRO A 1 99 ? -8.060 -5.329 -9.835 1.00 59.38 99 PRO A CA 1
ATOM 759 C C . PRO A 1 99 ? -7.597 -6.542 -10.642 1.00 59.38 99 PRO A C 1
ATOM 761 O O . PRO A 1 99 ? -7.800 -7.696 -10.270 1.00 59.38 99 PRO A O 1
ATOM 764 N N . VAL A 1 100 ? -6.984 -6.271 -11.794 1.00 72.06 100 VAL A N 1
ATOM 765 C CA . VAL A 1 100 ? -6.417 -7.316 -12.647 1.00 72.06 100 VAL A CA 1
ATOM 766 C C . VAL A 1 100 ? -5.311 -8.019 -11.868 1.00 72.06 100 VAL A C 1
ATOM 768 O O . VAL A 1 100 ? -4.365 -7.363 -11.423 1.00 72.06 100 VAL A O 1
ATOM 771 N N . SER A 1 101 ? -5.433 -9.343 -11.734 1.00 77.69 101 SER A N 1
ATOM 772 C CA . SER A 1 101 ? -4.442 -10.197 -11.072 1.00 77.69 101 SER A CA 1
ATOM 773 C C . SER A 1 101 ? -3.018 -9.873 -11.554 1.00 77.69 101 SER A C 1
ATOM 775 O O . SER A 1 101 ? -2.824 -9.680 -12.765 1.00 77.69 101 SER A O 1
ATOM 777 N N . PRO A 1 102 ? -2.011 -9.855 -10.656 1.00 80.69 102 PRO A N 1
ATOM 778 C CA . PRO A 1 102 ? -0.611 -9.631 -11.022 1.00 80.69 102 PRO A CA 1
ATOM 779 C C . PRO A 1 102 ? -0.149 -10.520 -12.184 1.00 80.69 102 PRO A C 1
ATOM 781 O O . PRO A 1 102 ? 0.530 -10.055 -13.101 1.00 80.69 102 PRO A O 1
ATOM 784 N N . LEU A 1 103 ? -0.609 -11.776 -12.216 1.00 84.00 103 LEU A N 1
ATOM 785 C CA . LEU A 1 103 ? -0.280 -12.728 -13.275 1.00 84.00 103 LEU A CA 1
ATOM 786 C C . LEU A 1 103 ? -0.858 -12.309 -14.637 1.00 84.00 103 LEU A C 1
ATOM 788 O O . LEU A 1 103 ? -0.187 -12.413 -15.666 1.00 84.00 103 LEU A O 1
ATOM 792 N N . SER A 1 104 ? -2.087 -11.783 -14.652 1.00 79.62 104 SER A N 1
ATOM 793 C CA . SER A 1 104 ? -2.711 -11.273 -15.877 1.00 79.62 104 SER A CA 1
ATOM 794 C C . SER A 1 104 ? -2.019 -10.010 -16.388 1.00 79.62 104 SER A C 1
ATOM 796 O O . SER A 1 104 ? -1.945 -9.820 -17.604 1.00 79.62 104 SER A O 1
ATOM 798 N N . LYS A 1 105 ? -1.519 -9.148 -15.492 1.00 83.19 105 LYS A N 1
ATOM 799 C CA . LYS A 1 105 ? -0.730 -7.967 -15.876 1.00 83.19 105 LYS A CA 1
ATOM 800 C C . LYS A 1 105 ? 0.605 -8.378 -16.499 1.00 83.19 105 LYS A C 1
ATOM 802 O O . LYS A 1 105 ? 0.956 -7.847 -17.550 1.00 83.19 105 LYS A O 1
ATOM 807 N N . LYS A 1 106 ? 1.289 -9.369 -15.911 1.00 88.88 106 LYS A N 1
ATOM 808 C CA . LYS A 1 106 ? 2.554 -9.910 -16.433 1.00 88.88 106 LYS A CA 1
ATOM 809 C C . LYS A 1 106 ? 2.399 -10.462 -17.853 1.00 88.88 106 LYS A C 1
ATOM 811 O O . LYS A 1 106 ? 3.123 -10.033 -18.745 1.00 88.88 106 LYS A O 1
ATOM 816 N N . ARG A 1 107 ? 1.388 -11.308 -18.093 1.00 88.75 107 ARG A N 1
ATOM 817 C CA . ARG A 1 107 ? 1.103 -11.848 -19.439 1.00 88.75 107 ARG A CA 1
ATOM 818 C C . ARG A 1 107 ? 0.859 -10.752 -20.480 1.00 88.75 107 ARG A C 1
ATOM 820 O O . ARG A 1 107 ? 1.429 -10.797 -21.562 1.00 88.75 107 ARG A O 1
ATOM 827 N N . ARG A 1 108 ? 0.066 -9.726 -20.145 1.00 85.12 108 ARG A N 1
ATOM 828 C CA . ARG A 1 108 ? -0.176 -8.598 -21.064 1.00 85.12 108 ARG A CA 1
ATOM 829 C C . ARG A 1 108 ? 1.102 -7.817 -21.379 1.00 85.12 108 ARG A C 1
ATOM 831 O O . ARG A 1 108 ? 1.289 -7.408 -22.521 1.00 85.12 108 ARG A O 1
ATOM 838 N N . ALA A 1 109 ? 1.967 -7.601 -20.389 1.00 88.19 109 ALA A N 1
ATOM 839 C CA . ALA A 1 109 ? 3.238 -6.912 -20.598 1.00 88.19 109 ALA A CA 1
ATOM 840 C C . ALA A 1 109 ? 4.164 -7.705 -21.536 1.00 88.19 109 ALA A C 1
ATOM 842 O O . ALA A 1 109 ? 4.736 -7.132 -22.465 1.00 88.19 109 ALA A O 1
ATOM 843 N N . GLU A 1 110 ? 4.252 -9.023 -21.345 1.00 91.94 110 GLU A N 1
ATOM 844 C CA . GLU A 1 110 ? 5.013 -9.926 -22.217 1.00 91.94 110 GLU A CA 1
ATOM 845 C C . GLU A 1 110 ? 4.481 -9.917 -23.658 1.00 91.94 110 GLU A C 1
ATOM 847 O O . GLU A 1 110 ? 5.261 -9.797 -24.606 1.00 91.94 110 GLU A O 1
ATOM 852 N N . ASP A 1 111 ? 3.160 -9.958 -23.845 1.00 94.38 111 ASP A N 1
ATOM 853 C CA . ASP A 1 111 ? 2.536 -9.898 -25.173 1.00 94.38 111 ASP A CA 1
ATOM 854 C C . ASP A 1 111 ? 2.862 -8.593 -25.911 1.00 94.38 111 ASP A C 1
ATOM 856 O O . ASP A 1 111 ? 3.225 -8.608 -27.094 1.00 94.38 111 ASP A O 1
ATOM 860 N N . VAL A 1 112 ? 2.791 -7.455 -25.213 1.00 94.94 112 VAL A N 1
ATOM 861 C CA . VAL A 1 112 ? 3.145 -6.146 -25.782 1.00 94.94 112 VAL A CA 1
ATOM 862 C C . VAL A 1 112 ? 4.632 -6.093 -26.139 1.00 94.94 112 VAL A C 1
ATOM 864 O O . VAL A 1 112 ? 4.982 -5.653 -27.240 1.00 94.94 112 VAL A O 1
ATOM 867 N N . ALA A 1 113 ? 5.513 -6.590 -25.267 1.00 93.25 113 ALA A N 1
ATOM 868 C CA . ALA A 1 113 ? 6.950 -6.651 -25.531 1.00 93.25 113 ALA A CA 1
ATOM 869 C C . ALA A 1 113 ? 7.263 -7.510 -26.770 1.00 93.25 113 ALA A C 1
ATOM 871 O O . ALA A 1 113 ? 8.001 -7.081 -27.668 1.00 93.25 113 ALA A O 1
ATOM 872 N N . ASN A 1 114 ? 6.628 -8.679 -26.879 1.00 95.62 114 ASN A N 1
ATOM 873 C CA . ASN A 1 114 ? 6.752 -9.572 -28.028 1.00 95.62 114 ASN A CA 1
ATOM 874 C C . ASN A 1 114 ? 6.244 -8.921 -29.320 1.00 95.62 114 ASN A C 1
ATOM 876 O O . ASN A 1 114 ? 6.887 -9.036 -30.371 1.00 95.62 114 ASN A O 1
ATOM 880 N N . HIS A 1 115 ? 5.123 -8.201 -29.259 1.00 96.25 115 HIS A N 1
ATOM 881 C CA . HIS A 1 115 ? 4.583 -7.474 -30.405 1.00 96.25 115 HIS A CA 1
ATOM 882 C C . HIS A 1 115 ? 5.550 -6.383 -30.894 1.00 96.25 115 HIS A C 1
ATOM 884 O O . HIS A 1 115 ? 5.852 -6.306 -32.090 1.00 96.25 115 HIS A O 1
ATOM 890 N N . ILE A 1 116 ? 6.099 -5.580 -29.976 1.00 93.06 116 ILE A N 1
ATOM 891 C CA . ILE A 1 116 ? 7.073 -4.527 -30.298 1.00 93.06 116 ILE A CA 1
ATOM 892 C C . ILE A 1 116 ? 8.351 -5.133 -30.890 1.00 93.06 116 ILE A C 1
ATOM 894 O O . ILE A 1 116 ? 8.857 -4.631 -31.899 1.00 93.06 116 ILE A O 1
ATOM 898 N N . SER A 1 117 ? 8.850 -6.229 -30.315 1.00 94.12 117 SER A N 1
ATOM 899 C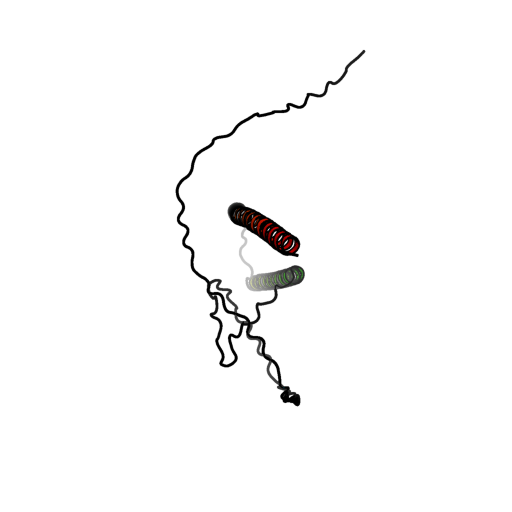 CA . SER A 1 117 ? 10.031 -6.943 -30.812 1.00 94.12 117 SER A CA 1
ATOM 900 C C . SER A 1 117 ? 9.833 -7.436 -32.251 1.00 94.12 117 SER A C 1
ATOM 902 O O . SER A 1 117 ? 10.634 -7.122 -33.141 1.00 94.12 117 SER A O 1
ATOM 904 N N . LYS A 1 118 ? 8.708 -8.111 -32.530 1.00 96.25 118 LYS A N 1
ATOM 905 C CA . LYS A 1 118 ? 8.349 -8.563 -33.887 1.00 96.25 118 LYS A CA 1
ATOM 906 C C . LYS A 1 118 ? 8.237 -7.390 -34.864 1.00 96.25 118 LYS A C 1
ATOM 908 O O . LYS A 1 118 ? 8.764 -7.471 -35.978 1.00 96.25 118 LYS A O 1
ATOM 913 N N . LYS A 1 119 ? 7.613 -6.284 -34.446 1.00 94.62 119 LYS A N 1
ATOM 914 C CA . LYS A 1 119 ? 7.478 -5.067 -35.262 1.00 94.62 119 LYS A CA 1
ATOM 915 C C . LYS A 1 119 ? 8.843 -4.462 -35.605 1.00 94.62 119 LYS A C 1
ATOM 917 O O . LYS A 1 119 ? 9.104 -4.195 -36.779 1.00 94.62 119 LYS A O 1
ATOM 922 N N . LYS A 1 120 ? 9.745 -4.330 -34.625 1.00 92.00 120 LYS A N 1
ATOM 923 C CA . LYS A 1 120 ? 11.125 -3.856 -34.841 1.00 92.00 120 LYS A CA 1
ATOM 924 C C . LYS A 1 120 ? 11.906 -4.780 -35.779 1.00 92.00 120 LYS A C 1
ATOM 926 O O . LYS A 1 120 ? 12.556 -4.296 -36.704 1.00 92.00 120 LYS A O 1
ATOM 931 N N . LYS A 1 121 ? 11.812 -6.104 -35.599 1.00 93.50 121 LYS A N 1
ATOM 932 C CA . LYS A 1 121 ? 12.475 -7.087 -36.476 1.00 93.50 121 LYS A CA 1
ATOM 933 C C . LYS A 1 121 ? 12.002 -6.962 -37.927 1.00 93.50 121 LYS A C 1
ATOM 935 O O . LYS A 1 121 ? 12.829 -6.968 -38.835 1.00 93.50 121 LYS A O 1
ATOM 940 N N . ARG A 1 122 ? 10.693 -6.796 -38.153 1.00 90.62 122 ARG A N 1
ATOM 941 C CA . ARG A 1 122 ? 10.132 -6.587 -39.499 1.00 90.62 122 ARG A CA 1
ATOM 942 C C . ARG A 1 122 ? 10.631 -5.285 -40.130 1.00 90.62 122 ARG A C 1
ATOM 944 O O . ARG A 1 122 ? 11.029 -5.301 -41.287 1.00 90.62 122 ARG A O 1
ATOM 951 N N . GLN A 1 123 ? 10.676 -4.190 -39.369 1.00 88.62 123 GLN A N 1
ATOM 952 C CA . GLN A 1 123 ? 11.217 -2.916 -39.857 1.00 88.62 123 GLN A CA 1
ATOM 953 C C . GLN A 1 123 ? 12.697 -3.014 -40.248 1.00 88.62 123 GLN A C 1
ATOM 955 O O . GLN A 1 123 ? 13.079 -2.482 -41.286 1.00 88.62 123 GLN A O 1
ATOM 960 N N . ARG A 1 124 ? 13.523 -3.721 -39.464 1.00 85.31 124 ARG A N 1
ATOM 961 C CA . ARG A 1 124 ? 14.939 -3.946 -39.809 1.00 85.31 124 ARG A CA 1
ATOM 962 C C . ARG A 1 124 ? 15.091 -4.709 -41.126 1.00 85.31 124 ARG A C 1
ATOM 964 O O . ARG A 1 124 ? 15.878 -4.291 -41.965 1.00 85.31 124 ARG A O 1
ATOM 971 N N . LYS A 1 125 ? 14.301 -5.770 -41.337 1.00 84.19 125 LYS A N 1
ATOM 972 C CA . LYS A 1 125 ? 14.311 -6.529 -42.601 1.00 84.19 125 LYS A CA 1
ATOM 973 C C . LYS A 1 125 ? 13.945 -5.659 -43.807 1.00 84.19 125 LYS A C 1
ATOM 975 O O . LYS A 1 125 ? 14.606 -5.742 -44.830 1.00 84.19 125 LYS A O 1
ATOM 980 N N . LEU A 1 126 ? 12.932 -4.800 -43.671 1.00 80.38 126 LEU A N 1
ATOM 981 C CA . LEU A 1 126 ? 12.528 -3.894 -44.751 1.00 80.38 126 LEU A CA 1
ATOM 982 C C . LEU A 1 126 ? 13.626 -2.877 -45.097 1.00 80.38 126 LEU A C 1
ATOM 984 O O . LEU A 1 126 ? 13.883 -2.656 -46.273 1.00 80.38 126 LEU A O 1
ATOM 988 N N . LYS A 1 127 ? 14.309 -2.315 -44.089 1.00 80.50 127 LYS A N 1
ATOM 989 C CA . LYS A 1 127 ? 15.422 -1.375 -44.306 1.00 80.50 127 LYS A CA 1
ATOM 990 C C . LYS A 1 127 ? 16.628 -2.020 -44.995 1.00 80.50 127 LYS A C 1
ATOM 992 O O . LYS A 1 127 ? 17.250 -1.390 -45.841 1.00 80.50 127 LYS A O 1
ATOM 997 N N . LEU A 1 128 ? 16.962 -3.264 -44.645 1.00 74.00 128 LEU A N 1
ATOM 998 C CA . LEU A 1 128 ? 18.059 -3.987 -45.298 1.00 74.00 128 LEU A CA 1
ATOM 999 C C . LEU A 1 128 ? 17.750 -4.259 -46.772 1.00 74.00 128 LEU A C 1
ATOM 1001 O O . LEU A 1 128 ? 18.603 -4.035 -47.623 1.00 74.00 128 LEU A O 1
ATOM 1005 N N . ASN A 1 129 ? 16.512 -4.653 -47.077 1.00 72.69 129 ASN A N 1
ATOM 1006 C CA . ASN A 1 129 ? 16.094 -4.881 -48.456 1.00 72.69 129 ASN A CA 1
ATOM 1007 C C . ASN A 1 129 ? 16.116 -3.588 -49.283 1.00 72.69 129 ASN A C 1
ATOM 1009 O O . ASN A 1 129 ? 16.571 -3.623 -50.419 1.00 72.69 129 ASN A O 1
ATOM 1013 N N . SER A 1 130 ? 15.705 -2.445 -48.717 1.00 72.88 130 SER A N 1
ATOM 1014 C CA . SER A 1 130 ? 15.793 -1.164 -49.434 1.00 72.88 130 SER A CA 1
ATOM 1015 C C . SER A 1 130 ? 17.236 -0.730 -49.710 1.00 72.88 130 SER A C 1
ATOM 1017 O O . SER A 1 130 ? 17.493 -0.153 -50.757 1.00 72.88 130 SER A O 1
ATOM 1019 N N . ILE A 1 131 ? 18.179 -1.029 -48.805 1.00 73.56 131 ILE A N 1
ATOM 1020 C CA . ILE A 1 131 ? 19.606 -0.707 -48.994 1.00 73.56 131 ILE A CA 1
ATOM 1021 C C . ILE A 1 131 ? 20.222 -1.595 -50.084 1.00 73.56 131 ILE A C 1
ATOM 1023 O O . ILE A 1 131 ? 20.892 -1.085 -50.980 1.00 73.56 131 ILE A O 1
ATOM 1027 N N . LEU A 1 132 ? 19.950 -2.903 -50.049 1.00 69.44 132 LEU A N 1
ATOM 1028 C CA . LEU A 1 132 ? 20.411 -3.846 -51.075 1.00 69.44 132 LEU A CA 1
ATOM 1029 C C . LEU A 1 132 ? 19.867 -3.490 -52.463 1.00 69.44 132 LEU A C 1
ATOM 1031 O O . LEU A 1 132 ? 20.598 -3.554 -53.444 1.00 69.44 132 LEU A O 1
ATOM 1035 N N . GLN A 1 133 ? 18.607 -3.064 -52.536 1.00 69.88 133 GLN A N 1
ATOM 1036 C CA . GLN A 1 133 ? 17.992 -2.648 -53.792 1.00 69.88 133 GLN A CA 1
ATOM 1037 C C . GLN A 1 133 ? 18.596 -1.335 -54.313 1.00 69.88 133 GLN A C 1
ATOM 1039 O O . GLN A 1 133 ? 18.895 -1.239 -55.495 1.00 69.88 133 GLN A O 1
ATOM 1044 N N . SER A 1 134 ? 18.900 -0.373 -53.432 1.00 64.62 134 SER A N 1
ATOM 1045 C CA . SER A 1 134 ? 19.573 0.874 -53.830 1.00 64.62 134 SER A CA 1
ATOM 1046 C C . SER A 1 134 ? 21.030 0.701 -54.286 1.00 64.62 134 SER A C 1
ATOM 1048 O O . SER A 1 134 ? 21.542 1.557 -54.999 1.00 64.62 134 SER A O 1
ATOM 1050 N N . GLN A 1 135 ? 21.707 -0.390 -53.900 1.00 61.62 135 GLN A N 1
ATOM 1051 C CA . GLN A 1 135 ? 23.063 -0.696 -54.379 1.00 61.62 135 GLN A CA 1
ATOM 1052 C C . GLN A 1 135 ? 23.081 -1.379 -55.754 1.00 61.62 135 GLN A C 1
ATOM 1054 O O . GLN A 1 135 ? 24.095 -1.307 -56.439 1.00 61.62 135 GLN A O 1
ATOM 1059 N N . ALA A 1 136 ? 21.980 -2.007 -56.179 1.00 58.59 136 ALA A N 1
ATOM 1060 C CA . ALA A 1 136 ? 21.881 -2.617 -57.507 1.00 58.59 136 ALA A CA 1
ATOM 1061 C C . ALA A 1 136 ? 21.715 -1.578 -58.636 1.00 58.59 136 ALA A C 1
ATOM 1063 O O . ALA A 1 136 ? 22.060 -1.868 -59.778 1.00 58.59 136 ALA A O 1
ATOM 1064 N N . ASP A 1 137 ? 21.247 -0.368 -58.309 1.00 57.03 137 ASP A N 1
ATOM 1065 C CA . ASP A 1 137 ? 20.965 0.701 -59.279 1.00 57.03 137 ASP A CA 1
ATOM 1066 C C . ASP A 1 137 ? 22.132 1.695 -59.474 1.00 57.03 137 ASP A C 1
ATOM 1068 O O . ASP A 1 137 ? 22.075 2.555 -60.353 1.00 57.03 137 ASP A O 1
ATOM 1072 N N . LEU A 1 138 ? 23.215 1.590 -58.692 1.00 53.75 138 LEU A N 1
ATOM 1073 C CA . LEU A 1 138 ? 24.398 2.454 -58.805 1.00 53.75 138 LEU A CA 1
ATOM 1074 C C . LEU A 1 138 ? 25.568 1.674 -59.411 1.00 53.75 138 LEU A C 1
ATOM 1076 O O . LEU A 1 138 ? 26.444 1.159 -58.717 1.00 53.75 138 LEU A O 1
ATOM 1080 N N . GLY A 1 139 ? 25.555 1.594 -60.741 1.00 47.81 139 GLY A N 1
ATOM 1081 C CA . GLY A 1 139 ? 26.666 1.096 -61.539 1.00 47.81 139 GLY A CA 1
ATOM 1082 C C . GLY A 1 139 ? 27.975 1.839 -61.250 1.00 47.81 139 GLY A C 1
ATOM 1083 O O . GLY A 1 139 ? 28.017 3.065 -61.194 1.00 47.81 139 GLY A O 1
ATOM 1084 N N . SER A 1 140 ? 29.023 1.033 -61.064 1.00 54.78 140 SER A N 1
ATOM 1085 C CA . SER A 1 140 ? 30.446 1.277 -61.340 1.00 54.78 140 SER A CA 1
ATOM 1086 C C . SER A 1 140 ? 30.847 2.709 -61.720 1.00 54.78 140 SER A C 1
ATOM 1088 O O . SER A 1 140 ? 30.523 3.156 -62.819 1.00 54.78 140 SER A O 1
ATOM 1090 N N . ASN A 1 141 ? 31.628 3.370 -60.853 1.00 53.09 141 ASN A N 1
ATOM 1091 C CA . ASN A 1 141 ? 32.918 4.019 -61.165 1.00 53.09 141 ASN A CA 1
ATOM 1092 C C . ASN A 1 141 ? 33.300 5.034 -60.070 1.00 53.09 141 ASN A C 1
ATOM 1094 O O . ASN A 1 141 ? 33.144 6.239 -60.240 1.00 53.09 141 ASN A O 1
ATOM 1098 N N . SER A 1 142 ? 33.867 4.569 -58.958 1.00 48.72 142 SER A N 1
ATOM 1099 C CA . SER A 1 142 ? 34.827 5.381 -58.204 1.00 48.72 142 SER A CA 1
ATOM 1100 C C . SER A 1 142 ? 35.776 4.4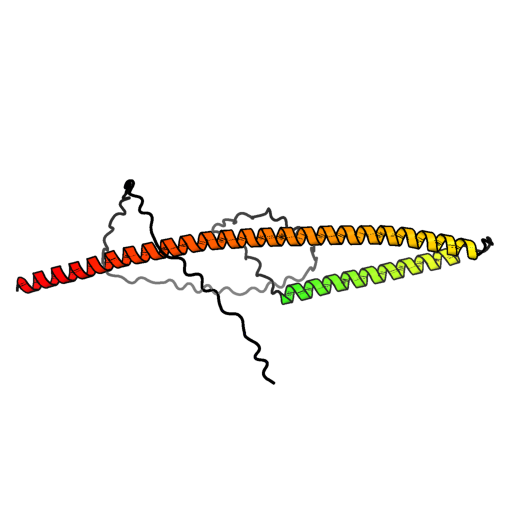65 -57.435 1.00 48.72 142 SER A C 1
ATOM 1102 O O . SER A 1 142 ? 35.400 3.768 -56.496 1.00 48.72 142 SER A O 1
ATOM 1104 N N . SER A 1 143 ? 37.035 4.428 -57.869 1.00 51.91 143 SER A N 1
ATOM 1105 C CA . SER A 1 143 ? 38.127 3.803 -57.129 1.00 51.91 143 SER A CA 1
ATOM 1106 C C . SER A 1 143 ? 38.516 4.717 -55.967 1.00 51.91 143 SER A C 1
ATOM 1108 O O . SER A 1 143 ? 39.564 5.362 -55.980 1.00 51.91 143 SER A O 1
ATOM 1110 N N . VAL A 1 144 ? 37.635 4.821 -54.977 1.00 51.47 144 VAL A N 1
ATOM 1111 C CA . VAL A 1 144 ? 38.026 5.277 -53.645 1.00 51.47 144 VAL A CA 1
ATOM 1112 C C . VAL A 1 144 ? 38.718 4.085 -52.999 1.00 51.47 144 VAL A C 1
ATOM 1114 O O . VAL A 1 144 ? 38.155 2.992 -52.923 1.00 51.47 144 VAL A O 1
ATOM 1117 N N . THR A 1 145 ? 39.977 4.261 -52.613 1.00 53.06 145 THR A N 1
ATOM 1118 C CA . THR A 1 145 ? 40.764 3.214 -51.969 1.00 53.06 145 THR A CA 1
ATOM 1119 C C . THR A 1 145 ? 40.039 2.746 -50.705 1.00 53.06 145 THR A C 1
ATOM 1121 O O . THR A 1 145 ? 39.751 3.514 -49.790 1.00 53.06 145 THR A O 1
ATOM 1124 N N . HIS A 1 146 ? 39.723 1.452 -50.669 1.00 55.03 146 HIS A N 1
ATOM 1125 C CA . HIS A 1 146 ? 38.966 0.769 -49.612 1.00 55.03 146 HIS A CA 1
ATOM 1126 C C . HIS A 1 146 ? 39.492 1.058 -48.187 1.00 55.03 146 HIS A C 1
ATOM 1128 O O . HIS A 1 146 ? 38.736 1.053 -47.221 1.00 55.03 146 HIS A O 1
ATOM 1134 N N . LEU A 1 147 ? 40.787 1.370 -48.066 1.00 56.56 147 LEU A N 1
ATOM 1135 C CA . LEU A 1 147 ? 41.475 1.658 -46.806 1.00 56.56 147 LEU A CA 1
ATOM 1136 C C . LEU A 1 147 ? 41.062 2.981 -46.131 1.00 56.56 147 LEU A C 1
ATOM 1138 O O . LEU A 1 147 ? 41.078 3.044 -44.902 1.00 56.56 147 LEU A O 1
ATOM 1142 N N . ASP A 1 148 ? 40.658 4.014 -46.879 1.00 57.09 148 ASP A N 1
ATOM 1143 C CA . ASP A 1 148 ? 40.256 5.302 -46.279 1.00 57.09 148 ASP A CA 1
ATOM 1144 C C . ASP A 1 148 ? 38.808 5.286 -45.767 1.00 57.09 148 ASP A C 1
ATOM 1146 O O . ASP A 1 148 ? 38.479 5.905 -44.749 1.00 57.09 148 ASP A O 1
ATOM 1150 N N . VAL A 1 149 ? 37.940 4.515 -46.427 1.00 63.91 149 VAL A N 1
ATOM 1151 C CA . VAL A 1 149 ? 36.534 4.369 -46.028 1.00 63.91 149 VAL A CA 1
ATOM 1152 C C . VAL A 1 149 ? 36.424 3.600 -44.710 1.00 63.91 149 VAL A C 1
ATOM 1154 O O . VAL A 1 149 ? 35.687 4.025 -43.819 1.00 63.91 149 VAL A O 1
ATOM 1157 N N . ASP A 1 150 ? 37.211 2.535 -44.534 1.00 63.84 150 ASP A N 1
ATOM 1158 C CA . ASP A 1 150 ? 37.203 1.725 -43.309 1.00 63.84 150 ASP A CA 1
ATOM 1159 C C . ASP A 1 150 ? 37.690 2.512 -42.076 1.00 63.84 150 ASP A C 1
ATOM 1161 O O . ASP A 1 150 ? 37.148 2.360 -40.975 1.00 63.84 150 ASP A O 1
ATOM 1165 N N . ASN A 1 151 ? 38.676 3.399 -42.245 1.00 65.69 151 ASN A N 1
ATOM 1166 C CA . ASN A 1 151 ? 39.188 4.240 -41.158 1.00 65.69 151 ASN A CA 1
ATOM 1167 C C . ASN A 1 151 ? 38.217 5.370 -40.789 1.00 65.69 151 ASN A C 1
ATOM 1169 O O . ASN A 1 151 ? 37.989 5.622 -39.598 1.00 65.69 151 ASN A O 1
ATOM 1173 N N . MET A 1 152 ? 37.578 6.016 -41.770 1.00 67.31 152 MET A N 1
ATOM 1174 C CA . MET A 1 152 ? 36.514 6.981 -41.477 1.00 67.31 152 MET A CA 1
ATOM 1175 C C . MET A 1 152 ? 35.320 6.314 -40.788 1.00 67.31 152 MET A C 1
ATOM 1177 O O . MET A 1 152 ? 34.795 6.871 -39.819 1.00 67.31 152 MET A O 1
ATOM 1181 N N . LEU A 1 153 ? 34.931 5.112 -41.225 1.00 66.50 153 LEU A N 1
ATOM 1182 C CA . LEU A 1 153 ? 33.808 4.375 -40.647 1.00 66.50 153 LEU A CA 1
ATOM 1183 C C . LEU A 1 153 ? 34.082 3.990 -39.187 1.00 66.50 153 LEU A C 1
ATOM 1185 O O . LEU A 1 153 ? 33.256 4.285 -38.324 1.00 66.50 153 LEU A O 1
ATOM 1189 N N . LYS A 1 154 ? 35.274 3.463 -38.872 1.00 66.62 154 LYS A N 1
ATOM 1190 C CA . LYS A 1 154 ? 35.684 3.164 -37.484 1.00 66.62 154 LYS A CA 1
ATOM 1191 C C . LYS A 1 154 ? 35.695 4.404 -36.590 1.00 66.62 154 LYS A C 1
ATOM 1193 O O . LYS A 1 154 ? 35.259 4.350 -35.439 1.00 66.62 154 LYS A O 1
ATOM 1198 N N . THR A 1 155 ? 36.159 5.539 -37.112 1.00 68.50 155 THR A N 1
ATOM 1199 C CA . THR A 1 155 ? 36.199 6.798 -36.349 1.00 68.50 155 THR A CA 1
ATOM 1200 C C . THR A 1 155 ? 34.790 7.341 -36.089 1.00 68.50 155 THR A C 1
ATOM 1202 O O . THR A 1 155 ? 34.514 7.890 -35.017 1.00 68.50 155 THR A O 1
ATOM 1205 N N . PHE A 1 156 ? 33.877 7.171 -37.048 1.00 64.88 156 PHE A N 1
ATOM 1206 C CA . PHE A 1 156 ? 32.480 7.575 -36.910 1.00 64.88 156 PHE A CA 1
ATOM 1207 C C . PHE A 1 156 ? 31.721 6.660 -35.941 1.00 64.88 156 PHE A C 1
ATOM 1209 O O . PHE A 1 156 ? 31.018 7.156 -35.058 1.00 64.88 156 PHE A O 1
ATOM 1216 N N . GLU A 1 157 ? 31.925 5.344 -36.032 1.00 64.69 157 GLU A N 1
ATOM 1217 C CA . GLU A 1 157 ? 31.366 4.368 -35.093 1.00 64.69 157 GLU A CA 1
ATOM 1218 C C . GLU A 1 157 ? 31.838 4.642 -33.663 1.00 64.69 157 GLU A C 1
ATOM 1220 O O . GLU A 1 157 ? 31.005 4.734 -32.763 1.00 64.69 157 GLU A O 1
ATOM 1225 N N . GLY A 1 158 ? 33.131 4.899 -33.443 1.00 66.25 158 GLY A N 1
ATOM 1226 C CA . GLY A 1 158 ? 33.657 5.234 -32.116 1.00 66.25 158 GLY A CA 1
ATOM 1227 C C . GLY A 1 158 ? 33.030 6.495 -31.504 1.00 66.25 158 GLY A C 1
ATOM 1228 O O . GLY A 1 158 ? 32.663 6.495 -30.326 1.00 66.25 158 GLY A O 1
ATOM 1229 N N . LYS A 1 159 ? 32.844 7.561 -32.299 1.00 69.06 159 LYS A N 1
ATOM 1230 C CA . LYS A 1 159 ? 32.225 8.825 -31.843 1.00 69.06 159 LYS A CA 1
ATOM 1231 C C . LYS A 1 159 ? 30.727 8.688 -31.564 1.00 69.06 159 LYS A C 1
ATOM 1233 O O . LYS A 1 159 ? 30.219 9.278 -30.610 1.00 69.06 159 LYS A O 1
ATOM 1238 N N . VAL A 1 160 ? 30.005 7.925 -32.384 1.00 72.25 160 VAL A N 1
ATOM 1239 C CA . VAL A 1 160 ? 28.571 7.683 -32.171 1.00 72.25 160 VAL A CA 1
ATOM 1240 C C . VAL A 1 160 ? 28.361 6.762 -30.968 1.00 72.25 160 VAL A C 1
ATOM 1242 O O . VAL A 1 160 ? 27.507 7.049 -30.129 1.00 72.25 160 VAL A O 1
ATOM 1245 N N . VAL A 1 161 ? 29.168 5.706 -30.829 1.00 75.25 161 VAL A N 1
ATOM 1246 C CA . VAL A 1 161 ? 29.100 4.765 -29.700 1.00 75.25 161 VAL A CA 1
ATOM 1247 C C . VAL A 1 161 ? 29.414 5.462 -28.378 1.00 75.25 161 VAL A C 1
ATOM 1249 O O . VAL A 1 161 ? 28.674 5.266 -27.415 1.00 75.25 161 VAL A O 1
ATOM 1252 N N . SER A 1 162 ? 30.436 6.322 -28.316 1.00 74.25 162 SER A N 1
ATOM 1253 C CA . SER A 1 162 ? 30.768 7.048 -27.081 1.00 74.25 162 SER A CA 1
ATOM 1254 C C . SER A 1 162 ? 29.671 8.036 -26.674 1.00 74.25 162 SER A C 1
ATOM 1256 O O . SER A 1 162 ? 29.275 8.062 -25.507 1.00 74.25 162 SER A O 1
ATOM 1258 N N . LYS A 1 163 ? 29.096 8.778 -27.631 1.00 84.75 163 LYS A N 1
ATOM 1259 C CA . LYS A 1 163 ? 27.983 9.704 -27.367 1.00 84.75 163 LYS A CA 1
ATOM 1260 C C . LYS A 1 163 ? 26.723 8.974 -26.901 1.00 84.75 163 LYS A C 1
ATOM 1262 O O . LYS A 1 163 ? 26.102 9.388 -25.924 1.00 84.75 163 LYS A O 1
ATOM 1267 N N . VAL A 1 164 ? 26.356 7.878 -27.566 1.00 82.81 164 VAL A N 1
ATOM 1268 C CA . VAL A 1 164 ? 25.200 7.059 -27.168 1.00 82.81 164 VAL A CA 1
ATOM 1269 C C . VAL A 1 164 ? 25.447 6.409 -25.806 1.00 82.81 164 VAL A C 1
ATOM 1271 O O . VAL A 1 164 ? 24.551 6.420 -24.969 1.00 82.81 164 VAL A O 1
ATOM 1274 N N . SER A 1 165 ? 26.659 5.912 -25.538 1.00 80.75 165 SER A N 1
ATOM 1275 C CA . SER A 1 165 ? 27.011 5.336 -24.237 1.00 80.75 165 SER A CA 1
ATOM 1276 C C . SER A 1 165 ? 26.926 6.360 -23.104 1.00 80.75 165 SER A C 1
ATOM 1278 O O . SER A 1 165 ? 26.458 6.001 -22.026 1.00 80.75 165 SER A O 1
ATOM 1280 N N . GLY A 1 166 ? 27.355 7.606 -23.326 1.00 87.25 166 GLY A N 1
ATOM 1281 C CA . GLY A 1 166 ? 27.201 8.685 -22.345 1.00 87.25 166 GLY A CA 1
ATOM 1282 C C . GLY A 1 166 ? 25.729 8.967 -22.052 1.00 87.25 166 GLY A C 1
ATOM 1283 O O . GLY A 1 166 ? 25.304 8.913 -20.904 1.00 87.25 166 GLY A O 1
ATOM 1284 N N . MET A 1 167 ? 24.914 9.124 -23.100 1.00 88.44 167 MET A N 1
ATOM 1285 C CA . MET A 1 167 ? 23.472 9.349 -22.946 1.00 88.44 167 MET A CA 1
ATOM 1286 C C . MET A 1 167 ? 22.758 8.205 -22.213 1.00 88.44 167 MET A C 1
ATOM 1288 O O . MET A 1 167 ? 21.836 8.464 -21.438 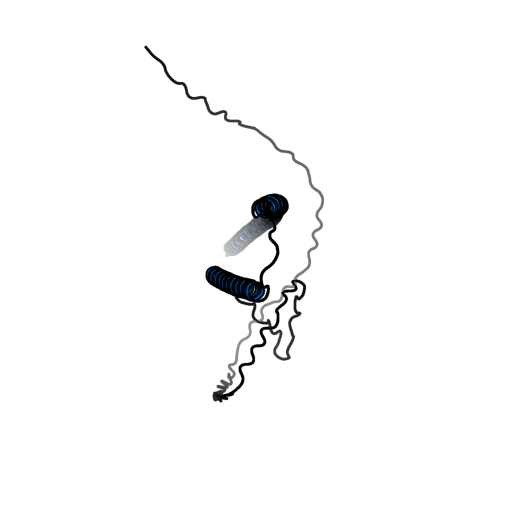1.00 88.44 167 MET A O 1
ATOM 1292 N N . VAL A 1 168 ? 23.164 6.953 -22.454 1.00 87.88 168 VAL A N 1
ATOM 1293 C CA . VAL A 1 168 ? 22.618 5.784 -21.751 1.00 87.88 168 VAL A CA 1
ATOM 1294 C C . VAL A 1 168 ? 22.968 5.846 -20.264 1.00 87.88 168 VAL A C 1
ATOM 1296 O O . VAL A 1 168 ? 22.050 5.754 -19.450 1.00 87.88 168 VAL A O 1
ATOM 1299 N N . ARG A 1 169 ? 24.233 6.101 -19.902 1.00 89.44 169 ARG A N 1
ATOM 1300 C CA . ARG A 1 169 ? 24.643 6.244 -18.491 1.00 89.44 169 ARG A CA 1
ATOM 1301 C C . ARG A 1 169 ? 23.923 7.401 -17.796 1.00 89.44 169 ARG A C 1
ATOM 1303 O O . ARG A 1 169 ? 23.376 7.213 -16.717 1.00 89.44 169 ARG A O 1
ATOM 1310 N N . ASP A 1 170 ? 23.811 8.561 -18.438 1.00 90.38 170 ASP A N 1
ATOM 1311 C CA . ASP A 1 170 ? 23.085 9.708 -17.872 1.00 90.38 170 ASP A CA 1
ATOM 1312 C C . ASP A 1 170 ? 21.587 9.414 -17.691 1.00 90.38 170 ASP A C 1
ATOM 1314 O O . ASP A 1 170 ? 20.918 9.959 -16.811 1.00 90.38 170 ASP A O 1
ATOM 1318 N N . SER A 1 171 ? 21.002 8.599 -18.575 1.00 85.44 171 SER A N 1
ATOM 1319 C CA . SER A 1 171 ? 19.611 8.161 -18.432 1.00 85.44 171 SER A CA 1
ATOM 1320 C C . SER A 1 171 ? 19.428 7.142 -17.308 1.00 85.44 171 SER A C 1
ATOM 1322 O O . SER A 1 171 ? 18.401 7.181 -16.636 1.00 85.44 171 SER A O 1
ATOM 1324 N N . GLU A 1 172 ? 20.422 6.285 -17.079 1.00 90.12 172 GLU A N 1
ATOM 1325 C CA . GLU A 1 172 ? 20.447 5.308 -15.992 1.00 90.12 172 GLU A CA 1
ATOM 1326 C C . GLU A 1 172 ? 20.576 5.999 -14.631 1.00 90.12 172 GLU A C 1
ATOM 1328 O O . GLU A 1 172 ? 19.759 5.743 -13.752 1.00 90.12 172 GLU A O 1
ATOM 1333 N N . ILE A 1 173 ? 21.497 6.959 -14.491 1.00 91.25 173 ILE A N 1
ATOM 1334 C CA . ILE A 1 173 ? 21.668 7.751 -13.260 1.00 91.25 173 ILE A CA 1
ATOM 1335 C C . ILE A 1 173 ? 20.364 8.468 -12.893 1.00 91.25 173 ILE A C 1
ATOM 1337 O O . ILE A 1 173 ? 19.847 8.291 -11.794 1.00 91.25 173 ILE A O 1
ATOM 1341 N N . ARG A 1 174 ? 19.754 9.191 -13.843 1.00 90.06 174 ARG A N 1
ATOM 1342 C CA . ARG A 1 174 ? 18.466 9.874 -13.609 1.00 90.06 174 ARG A CA 1
ATOM 1343 C C . ARG A 1 174 ? 17.322 8.917 -13.283 1.00 90.06 174 ARG A C 1
ATOM 1345 O O . ARG A 1 174 ? 16.336 9.334 -12.678 1.00 90.06 174 ARG A O 1
ATOM 1352 N N . LEU A 1 175 ? 17.385 7.670 -13.752 1.00 87.44 175 LEU A N 1
ATOM 1353 C CA . LEU A 1 175 ? 16.383 6.663 -13.418 1.00 87.44 175 LEU A CA 1
ATOM 1354 C C . LEU A 1 175 ? 16.570 6.175 -11.980 1.00 87.44 175 LEU A C 1
ATOM 1356 O O . LEU A 1 175 ? 15.578 6.091 -11.263 1.00 87.44 175 LEU A O 1
ATOM 1360 N N . LEU A 1 176 ? 17.812 5.910 -11.565 1.00 85.19 176 LEU A N 1
ATOM 1361 C CA . LEU A 1 176 ? 18.148 5.512 -10.197 1.00 85.19 176 LEU A CA 1
ATOM 1362 C C . LEU A 1 176 ? 17.771 6.606 -9.187 1.00 85.19 176 LEU A C 1
ATOM 1364 O O . LEU A 1 176 ? 17.043 6.321 -8.246 1.00 85.19 176 LEU A O 1
ATOM 1368 N N . GLU A 1 177 ? 18.111 7.870 -9.455 1.00 84.81 177 GLU A N 1
ATOM 1369 C CA . GLU A 1 177 ? 17.715 9.008 -8.602 1.00 84.81 177 GLU A CA 1
ATOM 1370 C C . GLU A 1 177 ? 16.188 9.124 -8.436 1.00 84.81 177 GLU A C 1
ATOM 1372 O O . GLU A 1 177 ? 15.680 9.449 -7.362 1.00 84.81 177 GLU A O 1
ATOM 1377 N N . ARG A 1 178 ? 15.419 8.846 -9.500 1.00 85.88 178 ARG A N 1
A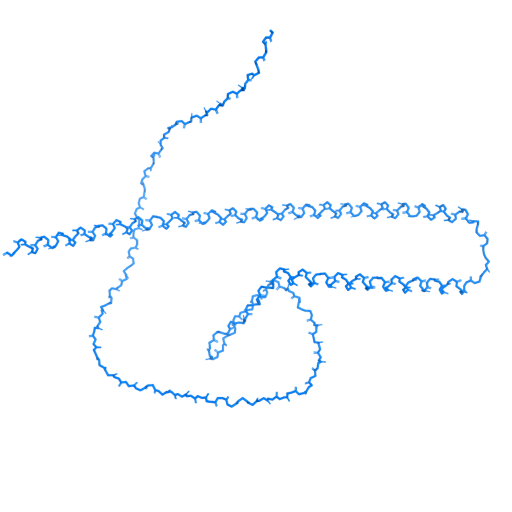TOM 1378 C CA . ARG A 1 178 ? 13.948 8.845 -9.426 1.00 85.88 178 ARG A CA 1
ATOM 1379 C C . ARG A 1 178 ? 13.399 7.688 -8.602 1.00 85.88 178 ARG A C 1
ATOM 1381 O O . ARG A 1 178 ? 12.341 7.859 -8.000 1.00 85.88 178 ARG A O 1
ATOM 1388 N N . ILE A 1 179 ? 14.059 6.530 -8.625 1.00 80.81 179 ILE A N 1
ATOM 1389 C CA . ILE A 1 179 ? 13.675 5.373 -7.809 1.00 80.81 179 ILE A CA 1
ATOM 1390 C C . ILE A 1 179 ? 13.908 5.709 -6.334 1.00 80.81 179 ILE A C 1
ATOM 1392 O O . ILE A 1 179 ? 12.959 5.625 -5.559 1.00 80.81 179 ILE A O 1
ATOM 1396 N N . ASP A 1 180 ? 15.088 6.225 -5.985 1.00 80.06 180 ASP A N 1
ATOM 1397 C CA . ASP A 1 180 ? 15.429 6.602 -4.606 1.00 80.06 180 ASP A CA 1
ATOM 1398 C C . ASP A 1 180 ? 14.455 7.644 -4.031 1.00 80.06 180 ASP A C 1
ATOM 1400 O O . ASP A 1 180 ? 13.964 7.509 -2.908 1.00 80.06 180 ASP A O 1
ATOM 1404 N N . HIS A 1 181 ? 14.101 8.669 -4.815 1.00 79.81 181 HIS A N 1
ATOM 1405 C CA . HIS A 1 181 ? 13.106 9.659 -4.393 1.00 79.81 181 HIS A CA 1
ATOM 1406 C C . HIS A 1 181 ? 11.703 9.073 -4.209 1.00 79.81 181 HIS A C 1
ATOM 1408 O O . HIS A 1 181 ? 10.951 9.536 -3.348 1.00 79.81 181 HIS A O 1
ATOM 1414 N N . ASN A 1 182 ? 11.324 8.086 -5.021 1.00 81.06 182 ASN A N 1
ATOM 1415 C CA . ASN A 1 182 ? 10.022 7.447 -4.892 1.00 81.06 182 ASN A CA 1
ATOM 1416 C C . ASN A 1 182 ? 9.957 6.568 -3.633 1.00 81.06 182 ASN A C 1
ATOM 1418 O O . ASN A 1 182 ? 8.954 6.621 -2.921 1.00 81.06 182 ASN A O 1
ATOM 1422 N N . ASP A 1 183 ? 11.037 5.852 -3.318 1.00 82.44 183 ASP A N 1
ATOM 1423 C CA . ASP A 1 183 ? 11.138 5.015 -2.119 1.00 82.44 183 ASP A CA 1
ATOM 1424 C C . ASP A 1 183 ? 11.093 5.859 -0.833 1.00 82.44 183 ASP A C 1
ATOM 1426 O O . ASP A 1 183 ? 10.344 5.535 0.090 1.00 82.44 183 ASP A O 1
ATOM 1430 N N . GLN A 1 184 ? 11.786 7.006 -0.801 1.00 84.44 184 GLN A N 1
ATOM 1431 C CA . GLN A 1 184 ? 11.694 7.956 0.320 1.00 84.44 184 GLN A CA 1
ATOM 1432 C C . GLN A 1 184 ? 10.268 8.481 0.530 1.00 84.44 184 GLN A C 1
ATOM 1434 O O . GLN A 1 184 ? 9.804 8.624 1.663 1.00 84.44 184 GLN A O 1
ATOM 1439 N N . ASN A 1 185 ? 9.549 8.776 -0.555 1.00 84.56 185 ASN A N 1
ATOM 1440 C CA . ASN A 1 185 ? 8.179 9.272 -0.464 1.00 84.56 185 ASN A CA 1
ATOM 1441 C C . ASN A 1 185 ? 7.215 8.186 0.047 1.00 84.56 185 ASN A C 1
ATOM 1443 O O . ASN A 1 185 ? 6.325 8.464 0.856 1.00 84.56 185 ASN A O 1
ATOM 1447 N N . ASP A 1 186 ? 7.413 6.935 -0.377 1.00 87.94 186 ASP A N 1
ATOM 1448 C CA . ASP A 1 186 ? 6.646 5.801 0.134 1.00 87.94 186 ASP A CA 1
ATOM 1449 C C . ASP A 1 186 ? 6.931 5.541 1.619 1.00 87.94 186 ASP A C 1
ATOM 1451 O O . ASP A 1 186 ? 5.988 5.322 2.385 1.00 87.94 186 ASP A O 1
ATOM 1455 N N . GLU A 1 187 ? 8.185 5.655 2.059 1.00 88.38 187 GLU A N 1
ATOM 1456 C CA . GLU A 1 187 ? 8.549 5.530 3.472 1.00 88.38 187 GLU A CA 1
ATOM 1457 C C . GLU A 1 187 ? 7.899 6.627 4.331 1.00 88.38 187 GLU A C 1
ATOM 1459 O O . GLU A 1 187 ? 7.284 6.330 5.361 1.00 88.38 187 GLU A O 1
ATOM 1464 N N . LEU A 1 188 ? 7.940 7.887 3.885 1.00 88.75 188 LEU A N 1
ATOM 1465 C CA . LEU A 1 188 ? 7.266 8.999 4.568 1.00 88.75 188 LEU A CA 1
ATOM 1466 C C . LEU A 1 188 ? 5.751 8.779 4.662 1.00 88.75 188 LEU A C 1
ATOM 1468 O O . LEU A 1 188 ? 5.150 9.009 5.717 1.00 88.75 188 LEU A O 1
ATOM 1472 N N . ARG A 1 189 ? 5.130 8.281 3.588 1.00 89.69 189 ARG A N 1
ATOM 1473 C CA . ARG A 1 189 ? 3.698 7.966 3.563 1.00 89.69 189 ARG A CA 1
ATOM 1474 C C . ARG A 1 189 ? 3.346 6.841 4.537 1.00 89.69 189 ARG A C 1
ATOM 1476 O O . ARG A 1 189 ? 2.373 6.966 5.280 1.00 89.69 189 ARG A O 1
ATOM 1483 N N . VAL A 1 190 ? 4.133 5.765 4.567 1.00 91.25 190 VAL A N 1
ATOM 1484 C CA . VAL A 1 190 ? 3.937 4.648 5.506 1.00 91.25 190 VAL A CA 1
ATOM 1485 C C . VAL A 1 190 ? 4.122 5.113 6.951 1.00 91.25 190 VAL A C 1
ATOM 1487 O O . VAL A 1 190 ? 3.310 4.774 7.813 1.00 91.25 190 VAL A O 1
ATOM 1490 N N . ASN A 1 191 ? 5.129 5.943 7.222 1.00 90.50 191 ASN A N 1
ATOM 1491 C CA . ASN A 1 191 ? 5.377 6.483 8.558 1.00 90.50 191 ASN A CA 1
ATOM 1492 C C . ASN A 1 191 ? 4.242 7.395 9.040 1.00 90.50 191 ASN A C 1
ATOM 1494 O O . ASN A 1 191 ? 3.823 7.286 10.195 1.00 90.50 191 ASN A O 1
ATOM 1498 N N . SER A 1 192 ? 3.689 8.230 8.158 1.00 91.56 192 SER A N 1
ATOM 1499 C CA . SER A 1 192 ? 2.519 9.059 8.467 1.00 91.56 192 SER A CA 1
ATOM 1500 C C . SER A 1 192 ? 1.292 8.209 8.824 1.00 91.56 192 SER A C 1
ATOM 1502 O O . SER A 1 192 ? 0.683 8.426 9.874 1.00 91.56 192 SER A O 1
ATOM 1504 N N . LEU A 1 193 ? 0.983 7.182 8.024 1.00 90.44 193 LEU A N 1
ATOM 1505 C CA . LEU A 1 193 ? -0.131 6.266 8.300 1.00 90.44 193 LEU A CA 1
ATOM 1506 C C . LEU A 1 193 ? 0.065 5.492 9.611 1.00 90.44 193 LEU A C 1
ATOM 1508 O O . LEU A 1 193 ? -0.870 5.359 10.399 1.00 90.44 193 LEU A O 1
ATOM 1512 N N . ASN A 1 194 ? 1.288 5.032 9.882 1.00 90.81 194 ASN A N 1
ATOM 1513 C CA . ASN A 1 194 ? 1.622 4.354 11.133 1.00 90.81 194 ASN A CA 1
ATOM 1514 C C . ASN A 1 194 ? 1.457 5.270 12.353 1.00 90.81 194 ASN A C 1
ATOM 1516 O O . ASN A 1 194 ? 1.083 4.790 13.424 1.00 90.81 194 ASN A O 1
ATOM 1520 N N . SER A 1 195 ? 1.740 6.568 12.211 1.00 91.88 195 SER A N 1
ATOM 1521 C CA . SER A 1 195 ? 1.523 7.548 13.278 1.00 91.88 195 SER A CA 1
ATOM 1522 C C . SER A 1 195 ? 0.035 7.723 13.573 1.00 91.88 195 SER A C 1
ATOM 1524 O O . SER A 1 195 ? -0.371 7.568 14.723 1.00 91.88 195 SER A O 1
ATOM 1526 N N . MET A 1 196 ? -0.781 7.947 12.538 1.00 91.81 196 MET A N 1
ATOM 1527 C CA . MET A 1 196 ? -2.235 8.093 12.688 1.00 91.81 196 MET A CA 1
ATOM 1528 C C . MET A 1 196 ? -2.866 6.850 13.324 1.00 91.81 196 MET A C 1
ATOM 1530 O O . MET A 1 196 ? -3.599 6.950 14.304 1.00 91.81 196 MET A O 1
ATOM 1534 N N . PHE A 1 197 ? -2.507 5.659 12.839 1.00 94.62 197 PHE A N 1
ATOM 1535 C CA . PHE A 1 197 ? -3.038 4.409 13.379 1.00 94.62 197 PHE A CA 1
ATOM 1536 C C . PHE A 1 197 ? -2.670 4.201 14.859 1.00 94.62 197 PHE A C 1
ATOM 1538 O O . PHE A 1 197 ? -3.470 3.694 15.644 1.00 94.62 197 PHE A O 1
ATOM 1545 N N . LYS A 1 198 ? -1.466 4.611 15.283 1.00 94.12 198 LYS A N 1
ATOM 1546 C CA . LYS A 1 198 ? -1.063 4.539 16.699 1.00 94.12 198 LYS A CA 1
ATOM 1547 C C . LYS A 1 198 ? -1.902 5.455 17.587 1.00 94.12 198 LYS A C 1
ATOM 1549 O O . LYS A 1 198 ? -2.210 5.064 18.716 1.00 94.12 198 LYS A O 1
ATOM 1554 N N . GLU A 1 199 ? -2.246 6.645 17.105 1.00 93.12 199 GLU A N 1
ATOM 1555 C CA . GLU A 1 199 ? -3.109 7.585 17.825 1.00 93.12 199 GLU A CA 1
ATOM 1556 C C . GLU A 1 199 ? -4.530 7.034 17.961 1.00 93.12 199 GLU A C 1
ATOM 1558 O O . GLU A 1 199 ? -5.028 6.946 19.084 1.00 93.12 199 GLU A O 1
ATOM 1563 N N . GLU A 1 200 ? -5.116 6.527 16.874 1.00 95.50 200 GLU A N 1
ATOM 1564 C CA . GLU A 1 200 ? -6.446 5.899 16.889 1.00 95.50 200 GLU A CA 1
ATOM 1565 C C . GLU A 1 200 ? -6.504 4.693 17.841 1.00 95.50 200 GLU A C 1
ATOM 1567 O O . GLU A 1 200 ? -7.427 4.556 18.645 1.00 95.50 200 GLU A O 1
ATOM 1572 N N . VAL A 1 201 ? -5.483 3.826 17.826 1.00 96.75 201 VAL A N 1
ATOM 1573 C CA . VAL A 1 201 ? -5.408 2.678 18.747 1.00 96.75 201 VAL A CA 1
ATOM 1574 C C . VAL A 1 201 ? -5.299 3.136 20.204 1.00 96.75 201 VAL A C 1
ATOM 1576 O O . VAL A 1 201 ? -5.839 2.483 21.105 1.00 96.75 201 VAL A O 1
ATOM 1579 N N . LYS A 1 202 ? -4.593 4.238 20.470 1.00 97.56 202 LYS A N 1
ATOM 1580 C CA . LYS A 1 202 ? -4.481 4.808 21.817 1.00 97.56 202 LYS A CA 1
ATOM 1581 C C . LYS A 1 202 ? -5.817 5.389 22.278 1.00 97.56 202 LYS A C 1
ATOM 1583 O O . LYS A 1 202 ? -6.220 5.118 23.410 1.00 97.56 202 LYS A O 1
ATOM 1588 N N . GLU A 1 203 ? -6.502 6.132 21.417 1.00 96.94 203 GLU A N 1
ATOM 1589 C CA . GLU A 1 203 ? -7.830 6.683 21.689 1.00 96.94 203 GLU A CA 1
ATOM 1590 C C . GLU A 1 203 ? -8.845 5.568 21.956 1.00 96.94 203 GLU A C 1
ATOM 1592 O O . GLU A 1 203 ? -9.499 5.562 22.999 1.00 96.94 203 GLU A O 1
ATOM 1597 N N . PHE A 1 204 ? -8.880 4.542 21.104 1.00 97.25 204 PHE A N 1
ATOM 1598 C CA . PHE A 1 204 ? -9.752 3.385 21.289 1.00 97.25 204 PHE A CA 1
ATOM 1599 C C . PHE A 1 204 ? -9.513 2.685 22.634 1.00 97.25 204 PHE A C 1
ATOM 1601 O O . PHE A 1 204 ? -10.461 2.357 23.350 1.00 97.25 204 PHE A O 1
ATOM 1608 N N . LYS A 1 205 ? -8.248 2.501 23.037 1.00 97.50 205 LYS A N 1
ATOM 1609 C CA . LYS A 1 205 ? -7.915 1.941 24.358 1.00 97.50 205 LYS A CA 1
ATOM 1610 C C . LYS A 1 205 ? -8.437 2.803 25.506 1.00 97.50 205 LYS A C 1
ATOM 1612 O O . LYS A 1 205 ? -8.832 2.245 26.528 1.00 97.50 205 LYS A O 1
ATOM 1617 N N . ASN A 1 206 ? -8.428 4.126 25.366 1.00 97.06 206 ASN A N 1
ATOM 1618 C CA . ASN A 1 206 ? -8.972 5.025 26.382 1.00 97.06 206 ASN A CA 1
ATOM 1619 C C . ASN A 1 206 ? -10.498 4.906 26.460 1.00 97.06 206 ASN A C 1
ATOM 1621 O O . ASN A 1 206 ? -11.020 4.687 27.550 1.00 97.06 206 ASN A O 1
ATOM 1625 N N . VAL A 1 207 ? -11.191 4.902 25.318 1.00 97.69 207 VAL A N 1
ATOM 1626 C CA . VAL A 1 207 ? -12.653 4.713 25.255 1.00 97.69 207 VAL A CA 1
ATOM 1627 C C . VAL A 1 207 ? -13.073 3.383 25.885 1.00 97.69 207 VAL A C 1
ATOM 1629 O O . VAL A 1 207 ? -14.038 3.322 26.646 1.00 97.69 207 VAL A O 1
ATOM 1632 N N . VAL A 1 208 ? -12.337 2.302 25.613 1.00 97.81 208 VAL A N 1
ATOM 1633 C CA . VAL A 1 208 ? -12.605 0.988 26.220 1.00 97.81 208 VAL A CA 1
ATOM 1634 C C . VAL A 1 208 ? -12.428 1.031 27.739 1.00 97.81 208 VAL A C 1
ATOM 1636 O O . VAL A 1 208 ? -13.252 0.469 28.459 1.00 97.81 208 VAL A O 1
ATOM 1639 N N . LYS A 1 209 ? -11.393 1.715 28.245 1.00 98.12 209 LYS A N 1
ATOM 1640 C CA . LYS A 1 209 ? -11.187 1.884 29.693 1.00 98.12 209 LYS A CA 1
ATOM 1641 C C . LYS A 1 209 ? -12.318 2.681 30.337 1.00 98.12 209 LYS A C 1
ATOM 1643 O O . LYS A 1 209 ? -12.825 2.257 31.370 1.00 98.12 209 LYS A O 1
ATOM 1648 N N . GLU A 1 210 ? -12.730 3.788 29.729 1.00 97.19 210 GLU A N 1
ATOM 1649 C CA . GLU A 1 210 ? -13.832 4.618 30.231 1.00 97.19 210 GLU A CA 1
ATOM 1650 C C . GLU A 1 210 ? -15.147 3.836 30.272 1.00 97.19 210 GLU A C 1
ATOM 1652 O O . GLU A 1 210 ? -15.805 3.787 31.312 1.00 97.19 210 GLU A O 1
ATOM 1657 N N . ARG A 1 211 ? -15.486 3.126 29.187 1.00 97.12 211 ARG A N 1
ATOM 1658 C CA . ARG A 1 211 ? -16.671 2.254 29.158 1.00 97.12 211 ARG A CA 1
ATOM 1659 C C . ARG A 1 211 ? -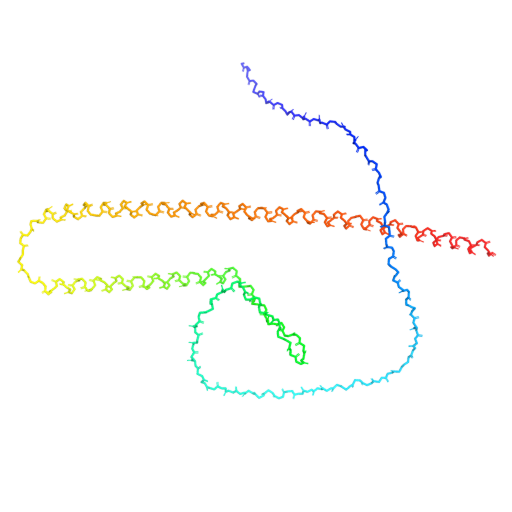16.609 1.146 30.200 1.00 97.12 211 ARG A C 1
ATOM 1661 O O . ARG A 1 211 ? -17.633 0.818 30.789 1.00 97.12 211 ARG A O 1
ATOM 1668 N N . HIS A 1 212 ? -15.431 0.574 30.440 1.00 98.12 212 HIS A N 1
ATOM 1669 C CA . HIS A 1 212 ? -15.271 -0.451 31.465 1.00 98.12 212 HIS A CA 1
ATOM 1670 C C . HIS A 1 212 ? -15.526 0.101 32.874 1.00 98.12 212 HIS A C 1
ATOM 1672 O O . HIS A 1 212 ? -16.185 -0.560 33.673 1.00 98.12 212 HIS A O 1
ATOM 1678 N N . VAL A 1 213 ? -15.057 1.316 33.174 1.00 98.31 213 VAL A N 1
ATOM 1679 C CA . VAL A 1 213 ? -15.322 1.972 34.465 1.00 98.31 213 VAL A CA 1
ATOM 1680 C C . VAL A 1 213 ? -16.818 2.207 34.664 1.00 98.31 213 VAL A C 1
ATOM 1682 O O . VAL A 1 213 ? -17.336 1.853 35.723 1.00 98.31 213 VAL A O 1
ATOM 1685 N N . LEU A 1 214 ? -17.511 2.738 33.651 1.00 97.56 214 LEU A N 1
ATOM 1686 C CA . LEU A 1 214 ? -18.963 2.946 33.705 1.00 97.56 214 LEU A CA 1
ATOM 1687 C C . LEU A 1 214 ? -19.710 1.626 33.916 1.00 97.56 214 LEU A C 1
ATOM 1689 O O . LEU A 1 214 ? -20.525 1.521 34.825 1.00 97.56 214 LEU A O 1
ATOM 1693 N N . PHE A 1 215 ? -19.343 0.579 33.173 1.00 98.06 215 PHE A N 1
ATOM 1694 C CA . PHE A 1 215 ? -19.925 -0.752 33.344 1.00 98.06 215 PHE A CA 1
ATOM 1695 C C . PHE A 1 215 ? -19.766 -1.284 34.778 1.00 98.06 215 PHE A C 1
ATOM 1697 O O . PHE A 1 215 ? -20.712 -1.808 35.361 1.00 98.06 215 PHE A O 1
ATOM 1704 N N . VAL A 1 216 ? -18.581 -1.134 35.379 1.00 98.56 216 VAL A N 1
ATOM 1705 C CA . VAL A 1 216 ? -18.345 -1.563 36.768 1.00 98.56 216 VAL A CA 1
ATOM 1706 C C . VAL A 1 216 ? -19.186 -0.749 37.758 1.00 98.56 216 VAL A C 1
ATOM 1708 O O . VAL A 1 216 ? -19.649 -1.309 38.753 1.00 98.56 216 VAL A O 1
ATOM 1711 N N . GLN A 1 217 ? -19.388 0.548 37.514 1.00 98.31 217 GLN A N 1
ATOM 1712 C CA . GLN A 1 217 ? -20.255 1.390 38.345 1.00 98.31 217 GLN A CA 1
ATOM 1713 C C . GLN A 1 217 ? -21.722 0.963 38.244 1.00 98.31 217 GLN A C 1
ATOM 1715 O O . GLN A 1 217 ? -22.362 0.796 39.280 1.00 98.31 217 GLN A O 1
ATOM 1720 N N . ASP A 1 218 ? -22.218 0.700 37.035 1.00 98.25 218 ASP A N 1
ATOM 1721 C CA . ASP A 1 218 ? -23.590 0.232 36.813 1.00 98.25 218 ASP A CA 1
ATOM 1722 C C . ASP A 1 218 ? -23.840 -1.103 37.523 1.00 98.25 218 ASP A C 1
ATOM 1724 O O . ASP A 1 218 ? -24.822 -1.253 38.248 1.00 98.25 218 ASP A O 1
ATOM 1728 N N . VAL A 1 219 ? -22.907 -2.056 37.404 1.00 98.50 219 VAL A N 1
ATOM 1729 C CA . VAL A 1 219 ? -22.999 -3.353 38.097 1.00 98.50 219 VAL A CA 1
ATOM 1730 C C . VAL A 1 219 ? -23.008 -3.182 39.620 1.00 98.50 219 VAL A C 1
ATOM 1732 O O . VAL A 1 219 ? -23.755 -3.877 40.311 1.00 98.50 219 VAL A O 1
ATOM 1735 N N . LYS A 1 220 ? -22.199 -2.265 40.166 1.00 98.50 220 LYS A N 1
ATOM 1736 C CA . LYS A 1 220 ? -22.206 -1.968 41.608 1.00 98.50 220 LYS A CA 1
ATOM 1737 C C . LYS A 1 220 ? -23.537 -1.376 42.055 1.00 98.50 220 LYS A C 1
ATOM 1739 O O . LYS A 1 220 ? -24.082 -1.849 43.046 1.00 98.50 220 LYS A O 1
ATOM 1744 N N . LYS A 1 221 ? -24.068 -0.413 41.302 1.00 98.44 221 LYS A N 1
ATOM 1745 C CA . LYS A 1 221 ? -25.355 0.218 41.596 1.00 98.44 221 LYS A CA 1
ATOM 1746 C C . LYS A 1 221 ? -26.489 -0.807 41.604 1.00 98.44 221 LYS A C 1
ATOM 1748 O O . LYS A 1 221 ? -27.211 -0.897 42.585 1.00 98.44 221 LYS A O 1
ATOM 1753 N N . VAL A 1 222 ? -26.577 -1.651 40.571 1.00 98.62 222 VAL A N 1
ATOM 1754 C CA . VAL A 1 222 ? -27.583 -2.727 40.508 1.00 98.62 222 VAL A CA 1
ATOM 1755 C C . VAL A 1 222 ? -27.477 -3.654 41.722 1.00 98.62 222 VAL A C 1
ATOM 1757 O O . VAL A 1 222 ? -28.490 -4.053 42.289 1.00 98.62 222 VAL A O 1
ATOM 1760 N N . ARG A 1 223 ? -26.257 -3.987 42.158 1.00 98.38 223 ARG A N 1
ATOM 1761 C CA . ARG A 1 223 ? -26.051 -4.815 43.352 1.00 98.38 223 ARG A CA 1
ATOM 1762 C C . ARG A 1 223 ? -26.534 -4.126 44.633 1.00 98.38 223 ARG A C 1
ATOM 1764 O O . ARG A 1 223 ? -27.095 -4.797 45.493 1.00 98.38 223 ARG A O 1
ATOM 1771 N N . GLU A 1 224 ? -26.279 -2.831 44.783 1.00 98.31 224 GLU A N 1
ATOM 1772 C CA . GLU A 1 224 ? -26.741 -2.041 45.930 1.00 98.31 224 GLU A CA 1
ATOM 1773 C C . GLU A 1 224 ? -28.271 -1.940 45.953 1.00 98.31 224 GLU A C 1
ATOM 1775 O O . GLU A 1 224 ? -28.869 -2.233 46.986 1.00 98.31 224 GLU A O 1
ATOM 1780 N N . ASP A 1 225 ? -28.895 -1.654 44.808 1.00 98.06 225 ASP A N 1
ATOM 1781 C CA . ASP A 1 225 ? -30.354 -1.583 44.659 1.00 98.06 225 ASP A CA 1
ATOM 1782 C C . ASP A 1 225 ? -31.022 -2.921 45.035 1.00 98.06 225 ASP A C 1
ATOM 1784 O O . ASP A 1 225 ? -31.993 -2.948 45.791 1.00 98.06 225 ASP A O 1
ATOM 1788 N N . VAL A 1 226 ? -30.464 -4.051 44.580 1.00 98.31 226 VAL A N 1
ATOM 1789 C CA . VAL A 1 226 ? -30.953 -5.395 44.945 1.00 98.31 226 VAL A CA 1
ATOM 1790 C C . VAL A 1 226 ? -30.794 -5.666 46.443 1.00 98.31 226 VAL A C 1
ATOM 1792 O O . VAL A 1 226 ? -31.693 -6.225 47.067 1.00 98.31 226 VAL A O 1
ATOM 1795 N N . ASN A 1 227 ? -29.671 -5.271 47.047 1.00 97.88 227 ASN A N 1
ATOM 1796 C CA . ASN A 1 227 ? -29.461 -5.464 48.483 1.00 97.88 227 ASN A CA 1
ATOM 1797 C C . ASN A 1 227 ? -30.446 -4.643 49.326 1.00 97.88 227 ASN A C 1
ATOM 1799 O O . ASN A 1 227 ? -30.893 -5.135 50.360 1.00 97.88 227 ASN A O 1
ATOM 1803 N N . LEU A 1 228 ? -30.783 -3.421 48.898 1.00 97.94 228 LEU A N 1
ATOM 1804 C CA . LEU A 1 228 ? -31.790 -2.589 49.561 1.00 97.94 228 LEU A CA 1
ATOM 1805 C C . LEU A 1 228 ? -33.172 -3.247 49.500 1.00 97.94 228 LEU A C 1
ATOM 1807 O O . LEU A 1 228 ? -33.813 -3.392 50.535 1.00 97.94 228 LEU A O 1
ATOM 1811 N N . GLN A 1 229 ? -33.579 -3.748 48.328 1.00 97.38 229 GLN A N 1
ATOM 1812 C CA . GLN A 1 229 ? -34.852 -4.467 48.172 1.00 97.38 229 GLN A CA 1
ATOM 1813 C C . GLN A 1 229 ? -34.948 -5.710 49.068 1.00 97.38 229 GLN A C 1
ATOM 1815 O O . GLN A 1 229 ? -36.020 -6.023 49.572 1.00 97.38 229 GLN A O 1
ATOM 1820 N N . ILE A 1 230 ? -33.836 -6.419 49.286 1.00 97.44 230 ILE A N 1
ATOM 1821 C CA . ILE A 1 230 ? -33.799 -7.584 50.183 1.00 97.44 230 ILE A CA 1
ATOM 1822 C C . ILE A 1 230 ? -33.951 -7.172 51.656 1.00 97.44 230 ILE A C 1
ATOM 1824 O O . ILE A 1 230 ? -34.511 -7.937 52.429 1.00 97.44 230 ILE A O 1
ATOM 1828 N N . GLN A 1 231 ? -33.453 -5.999 52.059 1.00 96.12 231 GLN A N 1
ATOM 1829 C CA . GLN A 1 231 ? -33.564 -5.513 53.444 1.00 96.12 231 GLN A CA 1
ATOM 1830 C C . GLN A 1 231 ? -34.964 -4.998 53.802 1.00 96.12 231 GLN A C 1
ATOM 1832 O O . GLN A 1 231 ? -35.283 -4.900 54.984 1.00 96.12 231 GLN A O 1
ATOM 1837 N N . GLU A 1 232 ? -35.775 -4.648 52.803 1.00 95.25 232 GLU A N 1
ATOM 1838 C CA . GLU A 1 232 ? -37.160 -4.197 52.990 1.00 95.25 232 GLU A CA 1
ATOM 1839 C C . GLU A 1 232 ? -38.165 -5.355 53.159 1.00 95.25 232 GLU A C 1
ATOM 1841 O O . GLU A 1 232 ? -39.313 -5.103 53.530 1.00 95.25 232 GLU A O 1
ATOM 1846 N N . LEU A 1 233 ? -37.747 -6.601 52.898 1.00 91.44 233 LEU A N 1
ATOM 1847 C CA . LEU A 1 233 ? -38.540 -7.829 53.063 1.00 91.44 233 LEU A CA 1
ATOM 1848 C C . LEU A 1 233 ? -38.401 -8.425 54.470 1.00 91.44 233 LEU A C 1
ATOM 1850 O O . LEU A 1 233 ? -39.440 -8.887 54.996 1.00 91.44 233 LEU A O 1
#

Sequence (233 aa):
MHESNKSPEKIVHESTKSPKKLETAAVVVSTAIIKLVEPVDDTVVAEKLPSKSGVFLRLKKRSRGSRKSSDVGSKFSPSNVRKPQLSHQGVIFREVPVPVSPLSKKRRAEDVANHISKKKKRQRKLKLNSILQSQADLGSNSSVTHLDVDNMLKTFEGKVVSKVSGMVRDSEIRLLERIDHNDQNDELRVNSLNSMFKEEVKEFKNVVKERHVLFVQDVKKVREDVNLQIQEL

Radius of gyration: 40.51 Å; chains: 1; bounding box: 103×48×115 Å

Organism: NCBI:txid75947